Protein AF-A0A5C3MLS5-F1 (afdb_monomer_lite)

Sequence (328 aa):
MGLLSKSNTAVNSAGIGSVGKAPSVKIAKNPVTKTQPEPQAVYGESGDEADEEEQEGGSSEEEHGPALSNDEDEYDTRSHRKRASIAGSAFTSGNRHGSISSRRSKSLPRSRSPSGQGYVTASENDVADGSLRKKSSLKKRASIHSGLFSAGAGTIGPDATPETDLELHTRQRMAESVLTSKQKAKIMKEEVKQGKRLSKIIQAEQKSERQSLDTAMKELAELTKVQKTAMKDESRSHTAHAETVKSFHKTELVYISARSKYESATTDLKNAEEALEQTRRHAQMVTDMVREKMREVEELRGMKRVDDRERMVKVSELRGKVPTVSST

Organism: NCBI:txid5364

Foldseek 3Di:
DDDDDDDDPDDPPDDPPDDDDDDDDPDDDDPPDDDDDDDDDPPPDDDDDDDDDDDDDDDDDDPPDDDDPPPPPDDDDPDDDPPDDPDDDDDDDDDDDDPDDDPDDDDDDDDDDDDPDDDDDDDDDDPPPDDDPPPDPDDDDDDPPPDPCNVDPPPCPPPNDPDPPVVVVVVVVVVVVPDDPVVVVVVVVVVVVVVVVVVVVVVVVVVVVVVVVVVVVVVVVVVVVVVVVVVVVVVVVVVVVVVVVVVVVVVVVVVVVVVVVVVVVVVVVVVVVVVVVVVVVVVVVVVVVVVVVVVVVVVVVVVVVVVVVVVVQVVCVVVVNNPPPPDD

Secondary structure (DSSP, 8-state):
-----------------------------------PPP------------------------------------------------------------------------------------------------------------STTTT-TT-S-TT------HHHHHHHHHHHHHS-HHHHHHHHHHHHHHHHHHHHHHHHHHHHHHHHHHHHHHHHHHHHHHHHHHHHHHHHHHHHHHHHHHHHHHHHHHHHHHHHHHHHHHHHHHHHHHHHHHHHHHHHHHHHHHHHHHHHHHHHHHHHHHHHHHHHHHHHHHTT--------

Structure (mmCIF, N/CA/C/O backbone):
data_AF-A0A5C3MLS5-F1
#
_entry.id   AF-A0A5C3MLS5-F1
#
loop_
_atom_site.group_PDB
_atom_site.id
_atom_site.type_symbol
_atom_site.label_atom_id
_atom_site.label_alt_id
_atom_site.label_comp_id
_atom_site.label_asym_id
_atom_site.label_entity_id
_atom_site.label_seq_id
_atom_site.pdbx_PDB_ins_code
_atom_site.Cartn_x
_atom_site.Cartn_y
_atom_site.Cartn_z
_atom_site.occupancy
_atom_site.B_iso_or_equiv
_atom_site.auth_seq_id
_atom_site.auth_comp_id
_atom_site.auth_asym_id
_atom_site.auth_atom_id
_atom_site.pdbx_PDB_model_num
ATOM 1 N N . MET A 1 1 ? -30.915 46.328 -14.998 1.00 48.72 1 MET A N 1
ATOM 2 C CA . MET A 1 1 ? -30.374 45.716 -16.229 1.00 48.72 1 MET A CA 1
ATOM 3 C C . MET A 1 1 ? -29.031 45.077 -15.908 1.00 48.72 1 MET A C 1
ATOM 5 O O . MET A 1 1 ? -28.039 45.783 -15.840 1.00 48.72 1 MET A O 1
ATOM 9 N N . GLY A 1 2 ? -29.006 43.773 -15.637 1.00 48.16 2 GLY A N 1
ATOM 10 C CA . GLY A 1 2 ? -27.776 43.016 -15.392 1.00 48.16 2 GLY A CA 1
ATOM 11 C C . GLY A 1 2 ? -27.954 41.624 -15.980 1.00 48.16 2 GLY A C 1
ATOM 12 O O . GLY A 1 2 ? -28.707 40.819 -15.440 1.00 48.16 2 GLY A O 1
ATOM 13 N N . LEU A 1 3 ? -27.361 41.403 -17.150 1.00 52.66 3 LEU A N 1
ATOM 14 C CA . LEU A 1 3 ? -27.494 40.188 -17.946 1.00 52.66 3 LEU A CA 1
ATOM 15 C C . LEU A 1 3 ? -26.634 39.075 -17.329 1.00 52.66 3 LEU A C 1
ATOM 17 O O . LEU A 1 3 ? -25.409 39.119 -17.405 1.00 52.66 3 LEU A O 1
ATOM 21 N N . LEU A 1 4 ? -27.275 38.072 -16.720 1.00 55.31 4 LEU A N 1
ATOM 22 C CA . LEU A 1 4 ? -26.622 36.819 -16.337 1.00 55.31 4 LEU A CA 1
ATOM 23 C C . LEU A 1 4 ? -26.459 35.933 -17.579 1.00 55.31 4 LEU A C 1
ATOM 25 O O . LEU A 1 4 ? -27.425 35.356 -18.080 1.00 55.31 4 LEU A O 1
ATOM 29 N N . SER A 1 5 ? -25.216 35.815 -18.042 1.00 60.03 5 SER A N 1
ATOM 30 C CA . SER A 1 5 ? -24.783 34.835 -19.037 1.00 60.03 5 SER A CA 1
ATOM 31 C C . SER A 1 5 ? -24.820 33.429 -18.426 1.00 60.03 5 SER A C 1
ATOM 33 O O . SER A 1 5 ? -24.090 33.136 -17.480 1.00 60.03 5 SER A O 1
ATOM 35 N N . LYS A 1 6 ? -25.705 32.563 -18.932 1.00 60.81 6 LYS A N 1
ATOM 36 C CA . LYS A 1 6 ? -25.745 31.130 -18.608 1.00 60.81 6 LYS A CA 1
ATOM 37 C C . LYS A 1 6 ? -25.013 30.371 -19.713 1.00 60.81 6 LYS A C 1
ATOM 39 O O . LYS A 1 6 ? -25.579 30.138 -20.777 1.00 60.81 6 LYS A O 1
ATOM 44 N N . SER A 1 7 ? -23.770 29.977 -19.465 1.00 58.84 7 SER A N 1
ATOM 45 C CA . SER A 1 7 ? -23.054 29.014 -20.300 1.00 58.84 7 SER A CA 1
ATOM 46 C C . SER A 1 7 ? -23.563 27.599 -20.000 1.00 58.84 7 SER A C 1
ATOM 48 O O . SER A 1 7 ? -23.263 27.001 -18.970 1.00 58.84 7 SER A O 1
ATOM 50 N N . ASN A 1 8 ? -24.377 27.072 -20.916 1.00 50.03 8 ASN A N 1
ATOM 51 C CA . ASN A 1 8 ? -24.767 25.666 -20.967 1.00 50.03 8 ASN A CA 1
ATOM 52 C C . ASN A 1 8 ? -23.601 24.851 -21.544 1.00 50.03 8 ASN A C 1
ATOM 54 O O . ASN A 1 8 ? -23.432 24.775 -22.760 1.00 50.03 8 ASN A O 1
ATOM 58 N N . THR A 1 9 ? -22.801 24.229 -20.683 1.00 53.19 9 THR A N 1
ATOM 59 C CA . THR A 1 9 ? -21.796 23.249 -21.110 1.00 53.19 9 THR A CA 1
ATOM 60 C C . THR A 1 9 ? -22.480 21.893 -21.267 1.00 53.19 9 THR A C 1
ATOM 62 O O . THR A 1 9 ? -22.641 21.140 -20.307 1.00 53.19 9 THR A O 1
ATOM 65 N N . ALA A 1 10 ? -22.938 21.599 -22.484 1.00 51.22 10 ALA A N 1
ATOM 66 C CA . ALA A 1 10 ? -23.408 20.276 -22.868 1.00 51.22 10 ALA A CA 1
ATOM 67 C C . ALA A 1 10 ? -22.213 19.312 -22.890 1.00 51.22 10 ALA A C 1
ATOM 69 O O . ALA A 1 10 ? -21.354 19.374 -23.769 1.00 51.22 10 ALA A O 1
ATOM 70 N N . VAL A 1 11 ? -22.141 18.432 -21.894 1.00 55.47 11 VAL A N 1
ATOM 71 C CA . VAL A 1 11 ? -21.168 17.341 -21.861 1.00 55.47 11 VAL A CA 1
ATOM 72 C C . VAL A 1 11 ? -21.665 16.275 -22.835 1.00 55.47 11 VAL A C 1
ATOM 74 O O . VAL A 1 11 ? -22.593 15.527 -22.534 1.00 55.47 11 VAL A O 1
ATOM 77 N N . ASN A 1 12 ? -21.088 16.256 -24.036 1.00 49.72 12 ASN A N 1
ATOM 78 C CA . ASN A 1 12 ? -21.281 15.189 -25.011 1.00 49.72 12 ASN A CA 1
ATOM 79 C C . ASN A 1 12 ? -20.800 13.868 -24.396 1.00 49.72 12 ASN A C 1
ATOM 81 O O . ASN A 1 12 ? -19.600 13.627 -24.270 1.00 49.72 12 ASN A O 1
ATOM 85 N N . SER A 1 13 ? -21.743 13.006 -24.020 1.00 46.00 13 SER A N 1
ATOM 86 C CA . SER A 1 13 ? -21.484 11.607 -23.697 1.00 46.00 13 SER A CA 1
ATOM 87 C C . SER A 1 13 ? -21.113 10.876 -24.987 1.00 46.00 13 SER A C 1
ATOM 89 O O . SER A 1 13 ? -21.977 10.341 -25.686 1.00 46.00 13 SER A O 1
ATOM 91 N N . ALA A 1 14 ? -19.828 10.903 -25.335 1.00 49.84 14 ALA A N 1
ATOM 92 C CA . ALA A 1 14 ? -19.278 10.064 -26.385 1.00 49.84 14 ALA A CA 1
ATOM 93 C C . ALA A 1 14 ? -19.576 8.599 -26.038 1.00 49.84 14 ALA A C 1
ATOM 95 O O . ALA A 1 14 ? -19.183 8.096 -24.983 1.00 49.84 14 ALA A O 1
ATOM 96 N N . GLY A 1 15 ? -20.338 7.949 -26.916 1.00 44.69 15 GLY A N 1
ATOM 97 C CA . GLY A 1 15 ? -20.688 6.546 -26.807 1.00 44.69 15 GLY A CA 1
ATOM 98 C C . GLY A 1 15 ? -19.429 5.698 -26.713 1.00 44.69 15 GLY A C 1
ATOM 99 O O . GLY A 1 15 ? -18.566 5.737 -27.588 1.00 44.69 15 GLY A O 1
ATOM 100 N N . ILE A 1 16 ? -19.345 4.920 -25.638 1.00 47.25 16 ILE A N 1
ATOM 101 C CA . ILE A 1 16 ? -18.372 3.846 -25.490 1.00 47.25 16 ILE A CA 1
ATOM 102 C C . ILE A 1 16 ? -18.750 2.800 -26.539 1.00 47.25 16 ILE A C 1
ATOM 104 O O . ILE A 1 16 ? -19.656 1.989 -26.347 1.00 47.25 16 ILE A O 1
ATOM 108 N N . GLY A 1 17 ? -18.099 2.901 -27.696 1.00 46.84 17 GLY A N 1
ATOM 109 C CA . GLY A 1 17 ? -18.189 1.929 -28.767 1.00 46.84 17 GLY A CA 1
ATOM 110 C C . GLY A 1 17 ? -17.846 0.548 -28.227 1.00 46.84 17 GLY A C 1
ATOM 111 O O . GLY A 1 17 ? -16.807 0.343 -27.603 1.00 46.84 17 GLY A O 1
ATOM 112 N N . SER A 1 18 ? -18.760 -0.387 -28.466 1.00 50.81 18 SER A N 1
ATOM 113 C CA . SER A 1 18 ? -18.556 -1.821 -28.322 1.00 50.81 18 SER A CA 1
ATOM 114 C C . SER A 1 18 ? -17.269 -2.213 -29.051 1.00 50.81 18 SER A C 1
ATOM 116 O O . SER A 1 18 ? -17.222 -2.254 -30.279 1.00 50.81 18 SER A O 1
ATOM 118 N N . VAL A 1 19 ? -16.201 -2.445 -28.288 1.00 52.91 19 VAL A N 1
ATOM 119 C CA . VAL A 1 19 ? -14.932 -2.929 -28.826 1.00 52.91 19 VAL A CA 1
ATOM 120 C C . VAL A 1 19 ? -15.178 -4.354 -29.309 1.00 52.91 19 VAL A C 1
ATOM 122 O O . VAL A 1 19 ? -15.438 -5.264 -28.517 1.00 52.91 19 VAL A O 1
ATOM 125 N N . GLY A 1 20 ? -15.177 -4.511 -30.631 1.00 49.72 20 GLY A N 1
ATOM 126 C CA . GLY A 1 20 ? -15.350 -5.781 -31.312 1.00 49.72 20 GLY A CA 1
ATOM 127 C C . GLY A 1 20 ? -14.391 -6.829 -30.758 1.00 49.72 20 GLY A C 1
ATOM 128 O O . GLY A 1 20 ? -13.188 -6.612 -30.622 1.00 49.72 20 GLY A O 1
ATOM 129 N N . LYS A 1 21 ? -14.960 -7.982 -30.424 1.00 54.19 21 LYS A N 1
ATOM 130 C CA . LYS A 1 21 ? -14.254 -9.182 -29.987 1.00 54.19 21 LYS A CA 1
ATOM 131 C C . LYS A 1 21 ? -13.330 -9.626 -31.128 1.00 54.19 21 LYS A C 1
ATOM 133 O O . LYS A 1 21 ? -13.807 -10.144 -32.134 1.00 54.19 21 LYS A O 1
ATOM 138 N N . ALA A 1 22 ? -12.030 -9.370 -30.994 1.00 58.03 22 ALA A N 1
ATOM 139 C CA . ALA A 1 22 ? -11.033 -9.790 -31.974 1.00 58.03 22 ALA A CA 1
ATOM 140 C C . ALA A 1 22 ? -11.051 -11.326 -32.144 1.00 58.03 22 ALA A C 1
ATOM 142 O O . ALA A 1 22 ? -11.268 -12.048 -31.161 1.00 58.03 22 ALA A O 1
ATOM 143 N N . PRO A 1 23 ? -10.835 -11.850 -33.364 1.00 58.03 23 PRO A N 1
ATOM 144 C CA . PRO A 1 23 ? -10.774 -13.285 -33.602 1.00 58.03 23 PRO A CA 1
ATOM 145 C C . PRO A 1 23 ? -9.602 -13.900 -32.830 1.00 58.03 23 PRO A C 1
ATOM 147 O O . PRO A 1 23 ? -8.454 -13.474 -32.938 1.00 58.03 23 PRO A O 1
ATOM 150 N N . SER A 1 24 ? -9.912 -14.921 -32.032 1.00 60.75 24 SER A N 1
ATOM 151 C CA . SER A 1 24 ? -8.939 -15.728 -31.301 1.00 60.75 24 SER A CA 1
ATOM 152 C C . SER A 1 24 ? -8.079 -16.512 -32.296 1.00 60.75 24 SER A C 1
ATOM 154 O O . SER A 1 24 ? -8.485 -17.558 -32.801 1.00 60.75 24 SER A O 1
ATOM 156 N N . VAL A 1 25 ? -6.888 -15.993 -32.596 1.00 60.47 25 VAL A N 1
ATOM 157 C CA . VAL A 1 25 ? -5.859 -16.733 -33.329 1.00 60.47 25 VAL A CA 1
ATOM 158 C C . VAL A 1 25 ? -5.300 -17.791 -32.380 1.00 60.47 25 VAL A C 1
ATOM 160 O O . VAL A 1 25 ? -4.603 -17.484 -31.413 1.00 60.47 25 VAL A O 1
ATOM 163 N N . LYS A 1 26 ? -5.643 -19.056 -32.630 1.00 60.75 26 LYS A N 1
ATOM 164 C CA . LYS A 1 26 ? -5.021 -20.204 -31.966 1.00 60.75 26 LYS A CA 1
ATOM 165 C C . LYS A 1 26 ? -3.580 -20.309 -32.461 1.00 60.75 26 LYS A C 1
ATOM 167 O O . LYS A 1 26 ? -3.336 -20.845 -33.536 1.00 60.75 26 LYS A O 1
ATOM 172 N N . ILE A 1 27 ? -2.637 -19.787 -31.685 1.00 54.97 27 ILE A N 1
ATOM 173 C CA . ILE A 1 27 ? -1.208 -20.015 -31.910 1.00 54.97 27 ILE A CA 1
ATOM 174 C C . ILE A 1 27 ? -0.952 -21.506 -31.668 1.00 54.97 27 ILE A C 1
ATOM 176 O O . ILE A 1 27 ? -1.196 -22.022 -30.573 1.00 54.97 27 ILE A O 1
ATOM 180 N N . ALA A 1 28 ? -0.527 -22.209 -32.717 1.00 56.22 28 ALA A N 1
ATOM 181 C CA . ALA A 1 28 ? -0.119 -23.600 -32.631 1.00 56.22 28 ALA A CA 1
ATOM 182 C C . ALA A 1 28 ? 1.036 -23.726 -31.629 1.00 56.22 28 ALA A C 1
ATOM 184 O O . ALA A 1 28 ? 2.023 -22.994 -31.691 1.00 56.22 28 ALA A O 1
ATOM 185 N N . LYS A 1 29 ? 0.894 -24.648 -30.676 1.00 60.03 29 LYS A N 1
ATOM 186 C CA . LYS A 1 29 ? 1.973 -25.033 -29.769 1.00 60.03 29 LYS A CA 1
ATOM 187 C C . LYS A 1 29 ? 3.035 -25.750 -30.597 1.00 60.03 29 LYS A C 1
ATOM 189 O O . LYS A 1 29 ? 2.840 -26.908 -30.957 1.00 60.03 29 LYS A O 1
ATOM 194 N N . ASN A 1 30 ? 4.135 -25.068 -30.890 1.00 53.78 30 ASN A N 1
ATOM 195 C CA . ASN A 1 30 ? 5.333 -25.726 -31.394 1.00 53.78 30 ASN A CA 1
ATOM 196 C C . ASN A 1 30 ? 5.879 -26.646 -30.287 1.00 53.78 30 ASN A C 1
ATOM 198 O O . ASN A 1 30 ? 6.097 -26.169 -29.168 1.00 53.78 30 ASN A O 1
ATOM 202 N N . PRO A 1 31 ? 6.093 -27.947 -30.546 1.00 61.84 31 PRO A N 1
ATOM 203 C CA . PRO A 1 31 ? 6.830 -28.798 -29.629 1.00 61.84 31 PRO A CA 1
ATOM 204 C C . PRO A 1 31 ? 8.306 -28.398 -29.702 1.00 61.84 31 PRO A C 1
ATOM 206 O O . PRO A 1 31 ? 8.998 -28.734 -30.659 1.00 61.84 31 PRO A O 1
ATOM 209 N N . VAL A 1 32 ? 8.790 -27.652 -28.706 1.00 55.94 32 VAL A N 1
ATOM 210 C CA . VAL A 1 32 ? 10.230 -27.428 -28.544 1.00 55.94 32 VAL A CA 1
ATOM 211 C C . VAL A 1 32 ? 10.845 -28.757 -28.126 1.00 55.94 32 VAL A C 1
ATOM 213 O O . VAL A 1 32 ? 10.707 -29.226 -26.997 1.00 55.94 32 VAL A O 1
ATOM 216 N N . THR A 1 33 ? 11.465 -29.401 -29.103 1.00 54.19 33 THR A N 1
ATOM 217 C CA . THR A 1 33 ? 12.358 -30.533 -28.937 1.00 54.19 33 THR A CA 1
ATOM 218 C C . THR A 1 33 ? 13.527 -30.142 -28.038 1.00 54.19 33 THR A C 1
ATOM 220 O O . THR A 1 33 ? 14.202 -29.155 -28.300 1.00 54.19 33 THR A O 1
ATOM 223 N N . LYS A 1 34 ? 13.700 -30.933 -26.975 1.00 52.59 34 LYS A N 1
ATOM 224 C CA . LYS A 1 34 ? 14.941 -31.555 -26.484 1.00 52.59 34 LYS A CA 1
ATOM 225 C C . LYS A 1 34 ? 16.288 -30.858 -26.749 1.00 52.59 34 LYS A C 1
ATOM 227 O O . LYS A 1 34 ? 16.608 -30.455 -27.861 1.00 52.59 34 LYS A O 1
ATOM 232 N N . THR A 1 35 ? 17.133 -31.007 -25.724 1.00 55.06 35 THR A N 1
ATOM 233 C CA . THR A 1 35 ? 18.606 -30.939 -25.710 1.00 55.06 35 THR A CA 1
ATOM 234 C C . THR A 1 35 ? 19.224 -29.544 -25.761 1.00 55.06 35 THR A C 1
ATOM 236 O O . THR A 1 35 ? 19.646 -29.072 -26.808 1.00 55.06 35 THR A O 1
ATOM 239 N N . GLN A 1 36 ? 19.371 -28.933 -24.579 1.00 46.81 36 GLN A N 1
ATOM 240 C CA . GLN A 1 36 ? 20.576 -28.153 -24.299 1.00 46.81 36 GLN A CA 1
ATOM 241 C C . GLN A 1 36 ? 21.639 -29.086 -23.692 1.00 46.81 36 GLN A C 1
ATOM 243 O O . GLN A 1 36 ? 21.286 -29.885 -22.820 1.00 46.81 36 GLN A O 1
ATOM 248 N N . PRO A 1 37 ? 22.897 -29.033 -24.162 1.00 61.19 37 PRO A N 1
ATOM 249 C CA . PRO A 1 37 ? 24.022 -29.701 -23.519 1.00 61.19 37 PRO A CA 1
ATOM 250 C C . PRO A 1 37 ? 24.449 -28.958 -22.243 1.00 61.19 37 PRO A C 1
ATOM 252 O O . PRO A 1 37 ? 24.318 -27.738 -22.151 1.00 61.19 37 PRO A O 1
ATOM 255 N N . GLU A 1 38 ? 24.946 -29.721 -21.269 1.00 57.81 38 GLU A N 1
ATOM 256 C CA . GLU A 1 38 ? 25.529 -29.232 -20.017 1.00 57.81 38 GLU A CA 1
ATOM 257 C C . GLU A 1 38 ? 26.649 -28.205 -20.266 1.00 57.81 38 GLU A C 1
ATOM 259 O O . GLU A 1 38 ? 27.471 -28.406 -21.167 1.00 57.81 38 GLU A O 1
ATOM 264 N N . PRO A 1 39 ? 26.744 -27.130 -19.463 1.00 58.00 39 PRO A N 1
ATOM 265 C CA . PRO A 1 39 ? 27.932 -26.294 -19.450 1.00 58.00 39 PRO A CA 1
ATOM 266 C C . PRO A 1 39 ? 29.092 -27.081 -18.826 1.00 58.00 39 PRO A C 1
ATOM 268 O O . PRO A 1 39 ? 29.090 -27.377 -17.632 1.00 58.00 39 PRO A O 1
ATOM 271 N N . GLN A 1 40 ? 30.091 -27.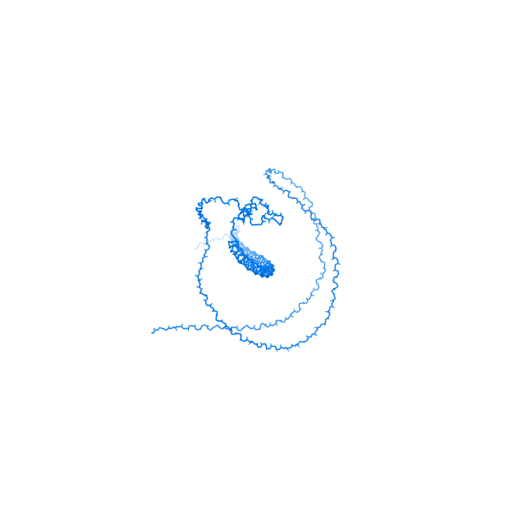421 -19.642 1.00 56.72 40 GLN A N 1
ATOM 272 C CA . GLN A 1 40 ? 31.371 -27.918 -19.148 1.00 56.72 40 GLN A CA 1
ATOM 273 C C . GLN A 1 40 ? 32.056 -26.817 -18.334 1.00 56.72 40 GLN A C 1
ATOM 275 O O . GLN A 1 40 ? 32.296 -25.715 -18.830 1.00 56.72 40 GLN A O 1
ATOM 280 N N . ALA A 1 41 ? 32.367 -27.134 -17.079 1.00 49.31 41 ALA A N 1
ATOM 281 C CA . ALA A 1 41 ? 33.244 -26.341 -16.238 1.00 49.31 41 ALA A CA 1
ATOM 282 C C . ALA A 1 41 ? 34.647 -26.322 -16.863 1.00 49.31 41 ALA A C 1
ATOM 284 O O . ALA A 1 41 ? 35.342 -27.337 -16.891 1.00 49.31 41 ALA A O 1
ATOM 285 N N . VAL A 1 42 ? 35.054 -25.164 -17.381 1.00 57.16 42 VAL A N 1
ATOM 286 C CA . VAL A 1 42 ? 36.444 -24.904 -17.756 1.00 57.16 42 VAL A CA 1
ATOM 287 C C . VAL A 1 42 ? 37.194 -24.584 -16.466 1.00 57.16 42 VAL A C 1
ATOM 289 O O . VAL A 1 42 ? 37.095 -23.482 -15.932 1.00 57.16 42 VAL A O 1
ATOM 292 N N . TYR A 1 43 ? 37.904 -25.588 -15.952 1.00 49.25 43 TYR A N 1
ATOM 293 C CA . TYR A 1 43 ? 38.993 -25.409 -14.998 1.00 49.25 43 TYR A CA 1
ATOM 294 C C . TYR A 1 43 ? 40.077 -24.551 -15.665 1.00 49.25 43 TYR A C 1
ATOM 296 O O . TYR A 1 43 ? 40.759 -25.003 -16.581 1.00 49.25 43 TYR A O 1
ATOM 304 N N . GLY A 1 44 ? 40.191 -23.296 -15.232 1.00 49.72 44 GLY A N 1
ATOM 305 C CA . GLY A 1 44 ? 41.334 -22.432 -15.513 1.00 49.72 44 GLY A CA 1
ATOM 306 C C . GLY A 1 44 ? 42.375 -22.615 -14.418 1.00 49.72 44 GLY A C 1
ATOM 307 O O . GLY A 1 44 ? 42.342 -21.916 -13.412 1.00 49.72 44 GLY A O 1
ATOM 308 N N . GLU A 1 45 ? 43.248 -23.596 -14.615 1.00 50.53 45 GLU A N 1
ATOM 309 C CA . GLU A 1 45 ? 44.466 -23.836 -13.846 1.00 50.53 45 GLU A CA 1
ATOM 310 C C . GLU A 1 45 ? 45.648 -23.199 -14.596 1.00 50.53 45 GLU A C 1
ATOM 312 O O . GLU A 1 45 ? 46.056 -23.691 -15.644 1.00 50.53 45 GLU A O 1
ATOM 317 N N . SER A 1 46 ? 46.136 -22.071 -14.077 1.00 50.31 46 SER A N 1
ATOM 318 C CA . SER A 1 46 ? 47.476 -21.476 -14.260 1.00 50.31 46 SER A CA 1
ATOM 319 C C . SER A 1 46 ? 47.409 -20.112 -13.558 1.00 50.31 46 SER A C 1
ATOM 321 O O . SER A 1 46 ? 46.601 -19.280 -13.958 1.00 50.31 46 SER A O 1
ATOM 323 N N . GLY A 1 47 ? 48.089 -19.837 -12.452 1.00 43.78 47 GLY A N 1
ATOM 324 C CA . GLY A 1 47 ? 49.477 -20.162 -12.152 1.00 43.78 47 GLY A CA 1
ATOM 325 C C . GLY A 1 47 ? 50.222 -18.829 -12.076 1.00 43.78 47 GLY A C 1
ATOM 326 O O . GLY A 1 47 ? 50.347 -18.173 -13.102 1.00 43.78 47 GLY A O 1
ATOM 327 N N . ASP A 1 48 ? 50.615 -18.469 -10.853 1.00 46.34 48 ASP A N 1
ATOM 328 C CA . ASP A 1 48 ? 51.722 -17.588 -10.458 1.00 46.34 48 ASP A CA 1
ATOM 329 C C . ASP A 1 48 ? 51.824 -16.173 -11.063 1.00 46.34 48 ASP A C 1
ATOM 331 O O . ASP A 1 48 ? 52.091 -15.996 -12.243 1.00 46.34 48 ASP A O 1
ATOM 335 N N . GLU A 1 49 ? 51.737 -15.143 -10.216 1.00 49.09 49 GLU A N 1
ATOM 336 C CA . GLU A 1 49 ? 52.921 -14.372 -9.800 1.00 49.09 49 GLU A CA 1
ATOM 337 C C . GLU A 1 49 ? 52.553 -13.334 -8.727 1.00 49.09 49 GLU A C 1
ATOM 339 O O . GLU A 1 49 ? 51.424 -12.855 -8.633 1.00 49.09 49 GLU A O 1
ATOM 344 N N . ALA A 1 50 ? 53.525 -13.104 -7.852 1.00 53.62 50 ALA A N 1
ATOM 345 C CA . ALA A 1 50 ? 53.451 -12.359 -6.611 1.00 53.62 50 ALA A CA 1
ATOM 346 C C . ALA A 1 50 ? 53.159 -10.867 -6.807 1.00 53.62 50 ALA A C 1
ATOM 348 O O . ALA A 1 50 ? 53.637 -10.270 -7.762 1.00 53.62 50 ALA A O 1
ATOM 349 N N . ASP A 1 51 ? 52.469 -10.272 -5.835 1.00 51.72 51 ASP A N 1
ATOM 350 C CA . ASP A 1 51 ? 52.931 -9.028 -5.218 1.00 51.72 51 ASP A CA 1
ATOM 351 C C . ASP A 1 51 ? 52.297 -8.905 -3.827 1.00 51.72 51 ASP A C 1
ATOM 353 O O . ASP A 1 51 ? 51.093 -8.695 -3.654 1.00 51.72 51 ASP A O 1
ATOM 357 N N . GLU A 1 52 ? 53.143 -9.130 -2.824 1.00 54.47 52 GLU A N 1
ATOM 358 C CA . GLU A 1 52 ? 52.911 -8.771 -1.433 1.00 54.47 52 GLU A CA 1
ATOM 359 C C . GLU A 1 52 ? 53.064 -7.249 -1.312 1.00 54.47 52 GLU A C 1
ATOM 361 O O . GLU A 1 52 ? 54.178 -6.735 -1.358 1.00 54.47 52 GLU A O 1
ATOM 366 N N . GLU A 1 53 ? 51.966 -6.519 -1.113 1.00 56.25 53 GLU A N 1
ATOM 367 C CA . GLU A 1 53 ? 52.038 -5.236 -0.414 1.00 56.25 53 GLU A CA 1
ATOM 368 C C . GLU A 1 53 ? 51.115 -5.257 0.801 1.00 56.25 53 GLU A C 1
ATOM 370 O O . GLU A 1 53 ? 49.886 -5.319 0.722 1.00 56.25 53 GLU A O 1
ATOM 375 N N . GLU A 1 54 ? 51.782 -5.228 1.948 1.00 53.59 54 GLU A N 1
ATOM 376 C CA . GLU A 1 54 ? 51.241 -4.989 3.269 1.00 53.59 54 GLU A CA 1
ATOM 377 C C . GLU A 1 54 ? 50.452 -3.672 3.292 1.00 53.59 54 GLU A C 1
ATOM 379 O O . GLU A 1 54 ? 51.013 -2.587 3.135 1.00 53.59 54 GLU A O 1
ATOM 384 N N . GLN A 1 55 ? 49.151 -3.744 3.578 1.00 45.59 55 GLN A N 1
ATOM 385 C CA . GLN A 1 55 ? 48.477 -2.659 4.286 1.00 45.59 55 GLN A CA 1
ATOM 386 C C . GLN A 1 55 ? 47.765 -3.212 5.512 1.00 45.59 55 GLN A C 1
ATOM 388 O O . GLN A 1 55 ? 46.697 -3.821 5.458 1.00 45.59 55 GLN A O 1
ATOM 393 N N . GLU A 1 56 ? 48.443 -2.984 6.631 1.00 49.50 56 GLU A N 1
ATOM 394 C CA . GLU A 1 56 ? 47.934 -3.056 7.984 1.00 49.50 56 GLU A CA 1
ATOM 395 C C . GLU A 1 56 ? 46.670 -2.198 8.174 1.00 49.50 56 GLU A C 1
ATOM 397 O O . GLU A 1 56 ? 46.542 -1.103 7.629 1.00 49.50 56 GLU A O 1
ATOM 402 N N . GLY A 1 57 ? 45.803 -2.643 9.088 1.00 47.78 57 GLY A N 1
ATOM 403 C CA . GLY A 1 57 ? 45.053 -1.719 9.942 1.00 47.78 57 GLY A CA 1
ATOM 404 C C . GLY A 1 57 ? 43.599 -1.456 9.555 1.00 47.78 57 GLY A C 1
ATOM 405 O O . GLY A 1 57 ? 43.247 -0.365 9.119 1.00 47.78 57 GLY A O 1
ATOM 406 N N . GLY A 1 58 ? 42.721 -2.418 9.846 1.00 40.91 58 GLY A N 1
ATOM 407 C CA . GLY A 1 58 ? 41.270 -2.242 9.742 1.00 40.91 58 GLY A CA 1
ATOM 408 C C . GLY A 1 58 ? 40.494 -3.132 10.706 1.00 40.91 58 GLY A C 1
ATOM 409 O O . GLY A 1 58 ? 39.699 -3.957 10.281 1.00 40.91 58 GLY A O 1
ATOM 410 N N . SER A 1 59 ? 40.760 -2.994 12.007 1.00 50.31 59 SER A N 1
ATOM 411 C CA . SER A 1 59 ? 39.984 -3.613 13.087 1.00 50.31 59 SER A CA 1
ATOM 412 C C . SER A 1 59 ? 38.547 -3.077 13.092 1.00 50.31 59 SER A C 1
ATOM 414 O O . SER A 1 59 ? 38.300 -1.999 13.631 1.00 50.31 59 SER A O 1
ATOM 416 N N . SER A 1 60 ? 37.598 -3.839 12.551 1.00 47.94 60 SER A N 1
ATOM 417 C CA . SER A 1 60 ? 36.176 -3.699 12.873 1.00 47.94 60 SER A CA 1
ATOM 418 C C . SER A 1 60 ? 35.687 -4.979 13.539 1.00 47.94 60 SER A C 1
ATOM 420 O O . SER A 1 60 ? 35.633 -6.035 12.912 1.00 47.94 60 SER A O 1
ATOM 422 N N . GLU A 1 61 ? 35.364 -4.858 14.825 1.00 52.94 61 GLU A N 1
ATOM 423 C CA . GLU A 1 61 ? 34.608 -5.823 15.617 1.00 52.94 61 GLU A CA 1
ATOM 424 C C . GLU A 1 61 ? 33.309 -6.196 14.885 1.00 52.94 61 GLU A C 1
ATOM 426 O O . GLU A 1 61 ? 32.352 -5.425 14.868 1.00 52.94 61 GLU A O 1
ATOM 431 N N . GLU A 1 62 ? 33.263 -7.386 14.288 1.00 51.03 62 GLU A N 1
ATOM 432 C CA . GLU A 1 62 ? 32.000 -8.052 13.981 1.00 51.03 62 GLU A CA 1
ATOM 433 C C . GLU A 1 62 ? 31.637 -8.955 15.160 1.00 51.03 62 GLU A C 1
ATOM 435 O O . GLU A 1 62 ? 32.194 -10.038 15.356 1.00 51.03 62 GLU A O 1
ATOM 440 N N . GLU A 1 63 ? 30.686 -8.486 15.970 1.00 55.44 63 GLU A N 1
ATOM 441 C CA . GLU A 1 63 ? 29.952 -9.319 16.913 1.00 55.44 63 GLU A CA 1
ATOM 442 C C . GLU A 1 63 ? 29.285 -10.479 16.157 1.00 55.44 63 GLU A C 1
ATOM 444 O O . GLU A 1 63 ? 28.290 -10.317 15.447 1.00 55.44 63 GLU A O 1
ATOM 449 N N . HIS A 1 64 ? 29.821 -11.683 16.343 1.00 47.22 64 HIS A N 1
ATOM 450 C CA . HIS A 1 64 ? 29.125 -12.927 16.044 1.00 47.22 64 HIS A CA 1
ATOM 451 C C . HIS A 1 64 ? 27.890 -13.061 16.943 1.00 47.22 64 HIS A C 1
ATOM 453 O O . HIS A 1 64 ? 27.953 -13.568 18.064 1.00 47.22 64 HIS A O 1
ATOM 459 N N . GLY A 1 65 ? 26.742 -12.623 16.427 1.00 45.59 65 GLY A N 1
ATOM 460 C CA . GLY A 1 65 ? 25.439 -13.023 16.947 1.00 45.59 65 GLY A CA 1
ATOM 461 C C . GLY A 1 65 ? 25.240 -14.541 16.789 1.00 45.59 65 GLY A C 1
ATOM 462 O O . GLY A 1 65 ? 25.641 -15.107 15.768 1.00 45.59 65 GLY A O 1
ATOM 463 N N . PRO A 1 66 ? 24.640 -15.230 17.776 1.00 58.19 66 PRO A N 1
ATOM 464 C CA . PRO A 1 66 ? 24.500 -16.679 17.746 1.00 58.19 66 PRO A CA 1
ATOM 465 C C . PRO A 1 66 ? 23.572 -17.117 16.610 1.00 58.19 66 PRO A C 1
ATOM 467 O O . PRO A 1 66 ? 22.417 -16.696 16.521 1.00 58.19 66 PRO A O 1
ATOM 470 N N . ALA A 1 67 ? 24.093 -18.006 15.765 1.00 46.16 67 ALA A N 1
ATOM 471 C CA . ALA A 1 67 ? 23.336 -18.764 14.787 1.00 46.16 67 ALA A CA 1
ATOM 472 C C . ALA A 1 67 ? 22.220 -19.545 15.497 1.00 46.16 67 ALA A C 1
ATOM 474 O O . ALA A 1 67 ? 22.471 -20.531 16.188 1.00 46.16 67 ALA A O 1
ATOM 475 N N . LEU A 1 68 ? 20.978 -19.089 15.330 1.00 52.59 68 LEU A N 1
ATOM 476 C CA . LEU A 1 68 ? 19.798 -19.885 15.638 1.00 52.59 68 LEU A CA 1
ATOM 477 C C . LEU A 1 68 ? 19.725 -21.009 14.604 1.00 52.59 68 LEU A C 1
ATOM 479 O O . LEU A 1 68 ? 19.324 -20.804 13.458 1.00 52.59 68 LEU A O 1
ATOM 483 N N . SER A 1 69 ? 20.157 -22.192 15.025 1.00 48.34 69 SER A N 1
ATOM 484 C CA . SER A 1 69 ? 19.853 -23.462 14.387 1.00 48.34 69 SER A CA 1
ATOM 485 C C . SER A 1 69 ? 18.334 -23.635 14.367 1.00 48.34 69 SER A C 1
ATOM 487 O O . SER A 1 69 ? 17.718 -23.919 15.393 1.00 48.34 69 SER A O 1
ATOM 489 N N . ASN A 1 70 ? 17.718 -23.424 13.206 1.00 50.09 70 ASN A N 1
ATOM 490 C CA . ASN A 1 70 ? 16.377 -23.930 12.959 1.00 50.09 70 ASN A CA 1
ATOM 491 C C . ASN A 1 70 ? 16.507 -25.438 12.748 1.00 50.09 70 ASN A C 1
ATOM 493 O O . ASN A 1 70 ? 16.829 -25.885 11.648 1.00 50.09 70 ASN A O 1
ATOM 497 N N . ASP A 1 71 ? 16.305 -26.189 13.828 1.00 43.41 71 ASP A N 1
ATOM 498 C CA . ASP A 1 71 ? 15.956 -27.602 13.773 1.00 43.41 71 ASP A CA 1
ATOM 499 C C . ASP A 1 71 ? 14.725 -27.749 12.869 1.00 43.41 71 ASP A C 1
ATOM 501 O O . ASP A 1 71 ? 13.619 -27.300 13.189 1.00 43.41 71 ASP A O 1
ATOM 505 N N . GLU A 1 72 ? 14.942 -28.319 11.684 1.00 47.06 72 GLU A N 1
ATOM 506 C CA . GLU A 1 72 ? 13.870 -28.755 10.803 1.00 47.06 72 GLU A CA 1
ATOM 507 C C . GLU A 1 72 ? 13.213 -29.993 11.415 1.00 47.06 72 GLU A C 1
ATOM 509 O O . GLU A 1 72 ? 13.594 -31.130 11.143 1.00 47.06 72 GLU A O 1
ATOM 514 N N . ASP A 1 73 ? 12.193 -29.761 12.240 1.00 47.78 73 ASP A N 1
ATOM 515 C CA . ASP A 1 73 ? 11.221 -30.789 12.590 1.00 47.78 73 ASP A CA 1
ATOM 516 C C . ASP A 1 73 ? 10.382 -31.138 11.350 1.00 47.78 73 ASP A C 1
ATOM 518 O O . ASP A 1 73 ? 9.372 -30.518 10.999 1.00 47.78 73 ASP A O 1
ATOM 522 N N . GLU A 1 74 ? 10.868 -32.182 10.693 1.00 56.41 74 GLU A N 1
ATOM 523 C CA . GLU A 1 74 ? 10.225 -33.099 9.767 1.00 56.41 74 GLU A CA 1
ATOM 524 C C . GLU A 1 74 ? 8.834 -33.546 10.267 1.00 56.41 74 GLU A C 1
ATOM 526 O O . GLU A 1 74 ? 8.664 -34.604 10.869 1.00 56.41 74 GLU A O 1
ATOM 531 N N . TYR A 1 75 ? 7.791 -32.757 9.984 1.00 46.91 75 TYR A N 1
ATOM 532 C CA . TYR A 1 75 ? 6.405 -33.225 10.068 1.00 46.91 75 TYR A CA 1
ATOM 533 C C . TYR A 1 75 ? 5.859 -33.586 8.688 1.00 46.91 75 TYR A C 1
ATOM 535 O O . TYR A 1 75 ? 5.324 -32.768 7.934 1.00 46.91 75 TYR A O 1
ATOM 543 N N . ASP A 1 76 ? 5.945 -34.884 8.415 1.00 49.88 76 ASP A N 1
ATOM 544 C CA . ASP A 1 76 ? 5.167 -35.611 7.427 1.00 49.88 76 ASP A CA 1
ATOM 545 C C . ASP A 1 76 ? 3.662 -35.306 7.587 1.00 49.88 76 ASP A C 1
ATOM 547 O O . ASP A 1 76 ? 2.986 -35.768 8.507 1.00 49.88 76 ASP A O 1
ATOM 551 N N . THR A 1 77 ? 3.104 -34.513 6.667 1.00 51.59 77 THR A N 1
ATOM 552 C CA . THR A 1 77 ? 1.652 -34.436 6.454 1.00 51.59 77 THR A CA 1
ATOM 553 C C . THR A 1 77 ? 1.315 -34.721 5.000 1.00 51.59 77 THR A C 1
ATOM 555 O O . THR A 1 77 ? 0.773 -33.906 4.248 1.00 51.59 77 THR A O 1
ATOM 558 N N . ARG A 1 78 ? 1.574 -35.973 4.620 1.00 50.03 78 ARG A N 1
ATOM 559 C CA . ARG A 1 78 ? 0.996 -36.675 3.471 1.00 50.03 78 ARG A CA 1
ATOM 560 C C . ARG A 1 78 ? -0.539 -36.727 3.548 1.00 50.03 78 ARG A C 1
ATOM 562 O O . ARG A 1 78 ? -1.150 -37.771 3.748 1.00 50.03 78 ARG A O 1
ATOM 569 N N . SER A 1 79 ? -1.204 -35.591 3.348 1.00 48.50 79 SER A N 1
ATOM 570 C CA . SER A 1 79 ? -2.655 -35.526 3.168 1.00 48.50 79 SER A CA 1
ATOM 571 C C . SER A 1 79 ? -3.014 -35.693 1.697 1.00 48.50 79 SER A C 1
ATOM 573 O O . SER A 1 79 ? -3.064 -34.748 0.908 1.00 48.50 79 SER A O 1
ATOM 575 N N . HIS A 1 80 ? -3.315 -36.940 1.346 1.00 48.44 80 HIS A N 1
ATOM 576 C CA . HIS A 1 80 ? -4.053 -37.332 0.155 1.00 48.44 80 HIS A CA 1
ATOM 577 C C . HIS A 1 80 ? -5.315 -36.473 -0.053 1.00 48.44 80 HIS A C 1
ATOM 579 O O . HIS A 1 80 ? -6.380 -36.770 0.486 1.00 48.44 80 HIS A O 1
ATOM 585 N N . ARG A 1 81 ? -5.258 -35.467 -0.932 1.00 45.97 81 ARG A N 1
ATOM 586 C CA . ARG A 1 81 ? -6.464 -34.958 -1.602 1.00 45.97 81 ARG A CA 1
ATOM 587 C C . ARG A 1 81 ? -6.570 -35.584 -2.982 1.00 45.97 81 ARG A C 1
ATOM 589 O O . ARG A 1 81 ? -6.066 -35.060 -3.971 1.00 45.97 81 ARG A O 1
ATOM 596 N N . LYS A 1 82 ? -7.283 -36.713 -3.030 1.00 49.75 82 LYS A N 1
ATOM 597 C CA . LYS A 1 82 ? -7.909 -37.230 -4.249 1.00 49.75 82 LYS A CA 1
ATOM 598 C C . LYS A 1 82 ? -8.778 -36.115 -4.840 1.00 49.75 82 LYS A C 1
ATOM 600 O O . LYS A 1 82 ? -9.872 -35.843 -4.352 1.00 49.75 82 LYS A O 1
ATOM 605 N N . ARG A 1 83 ? -8.282 -35.448 -5.884 1.00 39.81 83 ARG A N 1
ATOM 606 C CA . ARG A 1 83 ? -9.105 -34.634 -6.781 1.00 39.81 83 ARG A CA 1
ATOM 607 C C . ARG A 1 83 ? -9.992 -35.590 -7.572 1.00 39.81 83 ARG A C 1
ATOM 609 O O . ARG A 1 83 ? -9.578 -36.119 -8.597 1.00 39.81 83 ARG A O 1
ATOM 616 N N . ALA A 1 84 ? -11.201 -35.823 -7.071 1.00 47.03 84 ALA A N 1
ATOM 617 C CA . ALA A 1 84 ? -12.281 -36.344 -7.889 1.00 47.03 84 ALA A CA 1
ATOM 618 C C . ALA A 1 84 ? -12.612 -35.286 -8.951 1.00 47.03 84 ALA A C 1
ATOM 620 O O . ALA A 1 84 ? -13.069 -34.184 -8.649 1.00 47.03 84 ALA A O 1
ATOM 621 N N . SER A 1 85 ? -12.315 -35.621 -10.199 1.00 48.09 85 SER A N 1
ATOM 622 C CA . SER A 1 85 ? -12.799 -34.943 -11.391 1.00 48.09 85 SER A CA 1
ATOM 623 C C . SER A 1 85 ? -14.315 -35.121 -11.485 1.00 48.09 85 SER A C 1
ATOM 625 O O . SER A 1 85 ? -14.787 -36.180 -11.896 1.00 48.09 85 SER A O 1
ATOM 627 N N . ILE A 1 86 ? -15.083 -34.093 -11.119 1.00 44.56 86 ILE A N 1
ATOM 628 C CA . ILE A 1 86 ? -16.490 -34.004 -11.518 1.00 44.56 86 ILE A CA 1
ATOM 629 C C . ILE A 1 86 ? -16.510 -33.389 -12.911 1.00 44.56 86 ILE A C 1
ATOM 631 O O . ILE A 1 86 ? -16.357 -32.183 -13.107 1.00 44.56 86 ILE A O 1
ATOM 635 N N . ALA A 1 87 ? -16.625 -34.285 -13.882 1.00 43.50 87 ALA A N 1
ATOM 636 C CA . ALA A 1 87 ? -17.036 -33.977 -15.231 1.00 43.50 87 ALA A CA 1
ATOM 637 C C . ALA A 1 87 ? -18.469 -33.418 -15.239 1.00 43.50 87 ALA A C 1
ATOM 639 O O . ALA A 1 87 ? -19.321 -33.861 -14.475 1.00 43.50 87 ALA A O 1
ATOM 640 N N . GLY A 1 88 ? -18.724 -32.501 -16.173 1.00 41.81 88 GLY A N 1
ATOM 641 C CA . GLY A 1 88 ? -20.007 -32.405 -16.864 1.00 41.81 88 GLY A CA 1
ATOM 642 C C . GLY A 1 88 ? -21.184 -31.820 -16.087 1.00 41.81 88 GLY A C 1
ATOM 643 O O . GLY A 1 88 ? -21.984 -32.542 -15.511 1.00 41.81 88 GLY A O 1
ATOM 644 N N . SER A 1 89 ? -21.400 -30.515 -16.236 1.00 39.53 89 SER A N 1
ATOM 645 C CA . SER A 1 89 ? -22.764 -29.979 -16.277 1.00 39.53 89 SER A CA 1
ATOM 646 C C . SER A 1 89 ? -22.793 -28.741 -17.162 1.00 39.53 89 SER A C 1
ATOM 648 O O . SER A 1 89 ? -22.693 -27.603 -16.705 1.00 39.53 89 SER A O 1
ATOM 650 N N . ALA A 1 90 ? -22.924 -28.991 -18.462 1.00 47.69 90 ALA A N 1
ATOM 651 C CA . ALA A 1 90 ? -23.490 -28.026 -19.381 1.00 47.69 90 ALA A CA 1
ATOM 652 C C . ALA A 1 90 ? -24.975 -27.861 -19.027 1.00 47.69 90 ALA A C 1
ATOM 654 O O . ALA A 1 90 ? -25.755 -28.787 -19.222 1.00 47.69 90 ALA A O 1
ATOM 655 N N . PHE A 1 91 ? -25.361 -26.690 -18.523 1.00 44.44 91 PHE A N 1
ATOM 656 C CA . PHE A 1 91 ? -26.749 -26.243 -18.565 1.00 44.44 91 PHE A CA 1
ATOM 657 C C . PHE A 1 91 ? -26.814 -24.812 -19.093 1.00 44.44 91 PHE A C 1
ATOM 659 O O . PHE A 1 91 ? -26.416 -23.830 -18.473 1.00 44.44 91 PHE A O 1
ATOM 666 N N . THR A 1 92 ? -27.278 -24.790 -20.329 1.00 43.41 92 THR A N 1
ATOM 667 C CA . THR A 1 92 ? -27.987 -23.759 -21.071 1.00 43.41 92 THR A CA 1
ATOM 668 C C . THR A 1 92 ? -28.704 -22.689 -20.234 1.00 43.41 92 THR A C 1
ATOM 670 O O . THR A 1 92 ? -29.514 -22.992 -19.363 1.00 43.41 92 THR A O 1
ATOM 673 N N . SER A 1 93 ? -28.445 -21.432 -20.608 1.00 47.53 93 SER A N 1
ATOM 674 C CA . SER A 1 93 ? -29.406 -20.329 -20.788 1.00 47.53 93 SER A CA 1
ATOM 675 C C . SER A 1 93 ? -30.748 -20.412 -20.043 1.00 47.53 93 SER A C 1
ATOM 677 O O . SER A 1 93 ? -31.664 -21.118 -20.463 1.00 47.53 93 SER A O 1
ATOM 679 N N . GLY A 1 94 ? -30.905 -19.563 -19.024 1.00 39.22 94 GLY A N 1
ATOM 680 C CA . GLY A 1 94 ? -32.155 -19.373 -18.291 1.00 39.22 94 GLY A CA 1
ATOM 681 C C . GLY A 1 94 ? -32.376 -17.915 -17.899 1.00 39.22 94 GLY A C 1
ATOM 682 O O . GLY A 1 94 ? -32.136 -17.519 -16.766 1.00 39.22 94 GLY A O 1
ATOM 683 N N . ASN A 1 95 ? -32.841 -17.136 -18.870 1.00 51.41 95 ASN A N 1
ATOM 684 C CA . ASN A 1 95 ? -33.455 -15.819 -18.749 1.00 51.41 95 ASN A CA 1
ATOM 685 C C . ASN A 1 95 ? -34.466 -15.743 -17.584 1.00 51.41 95 ASN A C 1
ATOM 687 O O . ASN A 1 95 ? -35.503 -16.400 -17.652 1.00 51.41 95 ASN A O 1
ATOM 691 N N . ARG A 1 96 ? -34.219 -14.910 -16.560 1.00 45.91 96 ARG A N 1
ATOM 692 C CA . ARG A 1 96 ? -35.275 -14.389 -15.672 1.00 45.91 96 ARG A CA 1
ATOM 693 C C . ARG A 1 96 ? -35.003 -12.936 -15.296 1.00 45.91 96 ARG A C 1
ATOM 695 O O . ARG A 1 96 ? -34.282 -12.631 -14.351 1.00 45.91 96 ARG A O 1
ATOM 702 N N . HIS A 1 97 ? -35.659 -12.055 -16.045 1.00 48.06 97 HIS A N 1
ATOM 703 C CA . HIS A 1 97 ? -36.084 -10.738 -15.593 1.00 48.06 97 HIS A CA 1
ATOM 704 C C . HIS A 1 97 ? -36.776 -10.851 -14.226 1.00 48.06 97 HIS A C 1
ATOM 706 O O . HIS A 1 97 ? -37.896 -11.344 -14.121 1.00 48.06 97 HIS A O 1
ATOM 712 N N . GLY A 1 98 ? -36.098 -10.383 -13.181 1.00 42.69 98 GLY A N 1
ATOM 713 C CA . GLY A 1 98 ? -36.676 -10.111 -11.871 1.00 42.69 98 GLY A CA 1
ATOM 714 C C . GLY A 1 98 ? -36.712 -8.607 -11.652 1.00 42.69 98 GLY A C 1
ATOM 715 O O . GLY A 1 98 ? -35.784 -8.031 -11.094 1.00 42.69 98 GLY A O 1
ATOM 716 N N . SER A 1 99 ? -37.773 -7.962 -12.128 1.00 49.81 99 SER A N 1
ATOM 717 C CA . SER A 1 99 ? -38.108 -6.573 -11.826 1.00 49.81 99 SER A CA 1
ATOM 718 C C . SER A 1 99 ? -38.449 -6.440 -10.340 1.00 49.81 99 SER A C 1
ATOM 720 O O . SER A 1 99 ? -39.604 -6.586 -9.936 1.00 49.81 99 SER A O 1
ATOM 722 N N . ILE A 1 100 ? -37.442 -6.177 -9.509 1.00 49.22 100 ILE A N 1
ATOM 723 C CA . ILE A 1 100 ? -37.658 -5.844 -8.103 1.00 49.22 100 ILE A CA 1
ATOM 724 C C . ILE A 1 100 ? -38.025 -4.363 -8.043 1.00 49.22 100 ILE A C 1
ATOM 726 O O . ILE A 1 100 ? -37.183 -3.471 -8.105 1.00 49.22 100 ILE A O 1
ATOM 730 N N . SER A 1 101 ? -39.336 -4.145 -7.967 1.00 49.16 101 SER A N 1
ATOM 731 C CA . SER A 1 101 ? -40.019 -2.929 -7.533 1.00 49.16 101 SER A CA 1
ATOM 732 C C . SER A 1 101 ? -39.191 -2.162 -6.490 1.00 49.16 101 SER A C 1
ATOM 734 O O . SER A 1 101 ? -39.138 -2.534 -5.313 1.00 49.16 101 SER A O 1
ATOM 736 N N . SER A 1 102 ? -38.591 -1.056 -6.927 1.00 48.09 102 SER A N 1
ATOM 737 C CA . SER A 1 102 ? -37.968 -0.061 -6.063 1.00 48.09 102 SER A CA 1
ATOM 738 C C . SER A 1 102 ? -39.077 0.619 -5.247 1.00 48.09 102 SER A C 1
ATOM 740 O O . SER A 1 102 ? -39.863 1.443 -5.721 1.00 48.09 102 SER A O 1
ATOM 742 N N . ARG A 1 103 ? -39.213 0.196 -3.986 1.00 53.41 103 ARG A N 1
ATOM 743 C CA . ARG A 1 103 ? -40.020 0.914 -3.002 1.00 53.41 103 ARG A CA 1
ATOM 744 C C . ARG A 1 103 ? -39.254 2.174 -2.629 1.00 53.41 103 ARG A C 1
ATOM 746 O O . ARG A 1 103 ? -38.312 2.140 -1.847 1.00 53.41 103 ARG A O 1
ATOM 753 N N . ARG A 1 104 ? -39.698 3.272 -3.233 1.00 50.91 104 ARG A N 1
ATOM 754 C CA . ARG A 1 104 ? -39.415 4.673 -2.922 1.00 50.91 104 ARG A CA 1
ATOM 755 C C . ARG A 1 104 ? -39.476 4.924 -1.408 1.00 50.91 104 ARG A C 1
ATOM 757 O O . ARG A 1 104 ? -40.536 5.231 -0.864 1.00 50.91 104 ARG A O 1
ATOM 764 N N . SER A 1 105 ? -38.347 4.790 -0.721 1.00 52.53 105 SER A N 1
ATOM 765 C CA . SER A 1 105 ? -38.168 5.299 0.633 1.00 52.53 105 SER A CA 1
ATOM 766 C C . SER A 1 105 ? -38.115 6.826 0.564 1.00 52.53 105 SER A C 1
ATOM 768 O O . SER A 1 105 ? -37.341 7.422 -0.184 1.00 52.53 105 SER A O 1
ATOM 770 N N . LYS A 1 106 ? -39.018 7.467 1.307 1.00 59.88 106 LYS A N 1
ATOM 771 C CA . LYS A 1 106 ? -39.061 8.916 1.503 1.00 59.88 106 LYS A CA 1
ATOM 772 C C . LYS A 1 106 ? -37.751 9.347 2.164 1.00 59.88 106 LYS A C 1
ATOM 774 O O . LYS A 1 106 ? -37.509 9.036 3.326 1.00 59.88 106 LYS A O 1
ATOM 779 N N . SER A 1 107 ? -36.910 10.039 1.406 1.00 49.22 107 SER A N 1
ATOM 780 C CA . SER A 1 107 ? -35.707 10.703 1.893 1.00 49.22 107 SER A CA 1
ATOM 781 C C . SER A 1 107 ? -36.090 11.809 2.877 1.00 49.22 107 SER A C 1
ATOM 783 O O . SER A 1 107 ? -36.739 12.786 2.498 1.00 49.22 107 SER A O 1
ATOM 785 N N . LEU A 1 108 ? -35.680 11.646 4.132 1.00 61.81 108 LEU A N 1
ATOM 786 C CA . LEU A 1 108 ? -35.629 12.719 5.120 1.00 61.81 108 LEU A CA 1
ATOM 787 C C . LEU A 1 108 ? -34.598 13.778 4.674 1.00 61.81 108 LEU A C 1
ATOM 789 O O . LEU A 1 108 ? -33.585 13.420 4.063 1.00 61.81 108 LEU A O 1
ATOM 793 N N . PRO A 1 109 ? -34.830 15.073 4.947 1.00 54.34 109 PRO A N 1
ATOM 794 C CA . PRO A 1 109 ? -33.924 16.139 4.540 1.00 54.34 109 PRO A CA 1
ATOM 795 C C . PRO A 1 109 ? -32.587 16.041 5.286 1.00 54.34 109 PRO A C 1
ATOM 797 O O . PRO A 1 109 ? -32.516 16.137 6.510 1.00 54.34 109 PRO A O 1
ATOM 800 N N . ARG A 1 110 ? -31.512 15.862 4.514 1.00 47.66 110 ARG A N 1
ATOM 801 C CA . ARG A 1 110 ? -30.121 15.917 4.967 1.00 47.66 110 ARG A CA 1
ATOM 802 C C . ARG A 1 110 ? -29.795 17.358 5.364 1.00 47.66 110 ARG A C 1
ATOM 804 O O . ARG A 1 110 ? -29.766 18.246 4.514 1.00 47.66 110 ARG A O 1
ATOM 811 N N . SER A 1 111 ? -29.576 17.566 6.660 1.00 50.19 111 SER A N 1
ATOM 812 C CA . SER A 1 111 ? -29.072 18.815 7.229 1.00 50.19 111 SER A CA 1
ATOM 813 C C . SER A 1 111 ? -27.772 19.226 6.529 1.00 50.19 111 SER A C 1
ATOM 815 O O . SER A 1 111 ? -26.847 18.424 6.380 1.00 50.19 111 SER A O 1
ATOM 817 N N . ARG A 1 112 ? -27.746 20.472 6.052 1.00 46.75 112 ARG A N 1
ATOM 818 C CA . ARG A 1 112 ? -26.583 21.148 5.476 1.00 46.75 112 ARG A CA 1
ATOM 819 C C . ARG A 1 112 ? -25.558 21.392 6.583 1.00 46.75 112 ARG A C 1
ATOM 821 O O . ARG A 1 112 ? -25.758 22.269 7.416 1.00 46.75 112 ARG A O 1
ATOM 828 N N . SER A 1 113 ? -24.447 20.670 6.552 1.00 46.88 113 SER A N 1
ATOM 829 C CA . SER A 1 113 ? -23.217 21.107 7.215 1.00 46.88 113 SER A CA 1
ATOM 830 C C . SER A 1 113 ? -22.527 22.139 6.312 1.00 46.88 113 SER A C 1
ATOM 832 O O . SER A 1 113 ? -22.388 21.875 5.114 1.00 46.88 113 SER A O 1
ATOM 834 N N . PRO A 1 114 ? -22.132 23.314 6.826 1.00 58.09 114 PRO A N 1
ATOM 835 C CA . PRO A 1 114 ? -21.426 24.309 6.038 1.00 58.09 114 PRO A CA 1
ATOM 836 C C . PRO A 1 114 ? -20.002 23.838 5.734 1.00 58.09 114 PRO A C 1
ATOM 838 O O . PRO A 1 114 ? -19.278 23.345 6.596 1.00 58.09 114 PRO A O 1
ATOM 841 N N . SER A 1 115 ? -19.625 24.019 4.476 1.00 48.41 115 SER A N 1
ATOM 842 C CA . SER A 1 115 ? -18.268 23.966 3.955 1.00 48.41 115 SER A CA 1
ATOM 843 C C . SER A 1 115 ? -17.384 24.990 4.673 1.00 48.41 115 SER A C 1
ATOM 845 O O . SER A 1 115 ? -17.400 26.173 4.336 1.00 48.41 115 SER A O 1
ATOM 847 N N . GLY A 1 116 ? -16.627 24.525 5.664 1.00 41.50 116 GLY A N 1
ATOM 848 C CA . GLY A 1 116 ? -15.484 25.227 6.241 1.00 41.50 116 GLY A CA 1
ATOM 849 C C . GLY A 1 116 ? -14.227 24.849 5.472 1.00 41.50 116 GLY A C 1
ATOM 850 O O . GLY A 1 116 ? -13.576 23.854 5.767 1.00 41.50 116 GLY A O 1
ATOM 851 N N . GLN A 1 117 ? -13.946 25.629 4.438 1.00 51.88 117 GLN A N 1
ATOM 852 C CA . GLN A 1 117 ? -12.715 25.623 3.667 1.00 51.88 117 GLN A CA 1
ATOM 853 C C . GLN A 1 117 ? -11.603 26.205 4.552 1.00 51.88 117 GLN A C 1
ATOM 855 O O . GLN A 1 117 ? -11.626 27.389 4.872 1.00 51.88 117 GLN A O 1
ATOM 860 N N . GLY A 1 118 ? -10.666 25.364 4.981 1.00 40.16 118 GLY A N 1
ATOM 861 C CA . GLY A 1 118 ? -9.519 25.763 5.789 1.00 40.16 118 GLY A CA 1
ATOM 862 C C . GLY A 1 118 ? -8.324 24.886 5.454 1.00 40.16 118 GLY A C 1
ATOM 863 O O . GLY A 1 118 ? -8.183 23.792 5.988 1.00 40.16 118 GLY A O 1
ATOM 864 N N . TYR A 1 119 ? -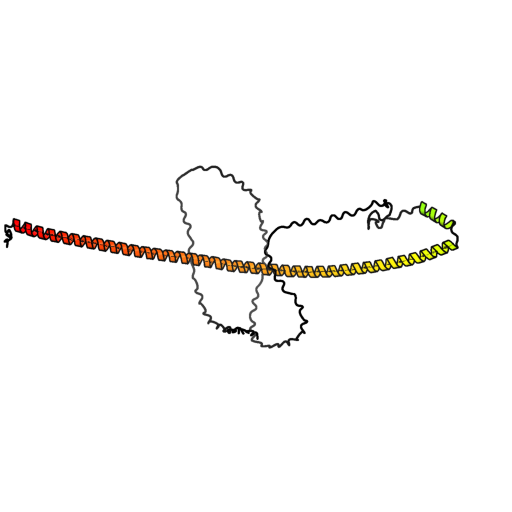7.492 25.365 4.532 1.00 49.72 119 TYR A N 1
ATOM 865 C CA . TYR A 1 119 ? -6.109 24.924 4.405 1.00 49.72 119 TYR A CA 1
ATOM 866 C C . TYR A 1 119 ? -5.391 25.262 5.716 1.00 49.72 119 TYR A C 1
ATOM 868 O O . TYR A 1 119 ? -5.335 26.433 6.087 1.00 49.72 119 TYR A O 1
ATOM 876 N N . VAL A 1 120 ? -4.826 24.265 6.392 1.00 46.59 120 VAL A N 1
ATOM 877 C CA . VAL A 1 120 ? -3.782 24.496 7.394 1.00 46.59 120 VAL A CA 1
ATOM 878 C C . VAL A 1 120 ? -2.662 23.517 7.097 1.00 46.59 120 VAL A C 1
ATOM 880 O O . VAL A 1 120 ? -2.802 22.303 7.229 1.00 46.59 120 VAL A O 1
ATOM 883 N N . THR A 1 121 ? -1.582 24.077 6.574 1.00 50.03 121 THR A N 1
ATOM 884 C CA . THR A 1 121 ? -0.282 23.439 6.447 1.00 50.03 121 THR A CA 1
ATOM 885 C C . THR A 1 121 ? 0.287 23.168 7.836 1.00 50.03 121 THR A C 1
ATOM 887 O O . THR A 1 121 ? 0.022 23.907 8.782 1.00 50.03 121 THR A O 1
ATOM 890 N N . ALA A 1 122 ? 1.068 22.097 7.929 1.00 45.22 122 ALA A N 1
ATOM 891 C CA . ALA A 1 122 ? 1.866 21.720 9.084 1.00 45.22 122 ALA A CA 1
ATOM 892 C C . ALA A 1 122 ? 2.710 22.877 9.645 1.00 45.22 122 ALA A C 1
ATOM 894 O O . ALA A 1 122 ? 3.207 23.686 8.866 1.00 45.22 122 ALA A O 1
ATOM 895 N N . SER A 1 123 ? 2.925 22.891 10.963 1.00 40.94 123 SER A N 1
ATOM 896 C CA . SER A 1 123 ? 4.250 22.972 11.607 1.00 40.94 123 SER A CA 1
ATOM 897 C C . SER A 1 123 ? 4.105 23.252 13.110 1.00 40.94 123 SER A C 1
ATOM 899 O O . SER A 1 123 ? 3.207 23.977 13.520 1.00 40.94 123 SER A O 1
ATOM 901 N N . GLU A 1 124 ? 5.048 22.687 13.865 1.00 39.59 124 GLU A N 1
ATOM 902 C CA . GLU A 1 124 ? 5.516 23.079 15.203 1.00 39.59 124 GLU A CA 1
ATOM 903 C C . GLU A 1 124 ? 4.673 22.754 16.448 1.00 39.59 124 GLU A C 1
ATOM 905 O O . GLU A 1 124 ? 3.708 23.413 16.808 1.00 39.59 124 GLU A O 1
ATOM 910 N N . ASN A 1 125 ? 5.140 21.713 17.151 1.00 52.94 125 ASN A N 1
ATOM 911 C CA . ASN A 1 125 ? 5.654 21.803 18.522 1.00 52.94 125 ASN A CA 1
ATOM 912 C C . ASN A 1 125 ? 5.019 22.872 19.423 1.00 52.94 125 ASN A C 1
ATOM 914 O O . ASN A 1 125 ? 5.596 23.935 19.613 1.00 52.94 125 ASN A O 1
ATOM 918 N N . ASP A 1 126 ? 3.943 22.504 20.114 1.00 39.44 126 ASP A N 1
ATOM 919 C CA . ASP A 1 126 ? 3.594 23.128 21.388 1.00 39.44 126 ASP A CA 1
ATOM 920 C C . ASP A 1 126 ? 3.347 22.039 22.433 1.00 39.44 126 ASP A C 1
ATOM 922 O O . ASP A 1 126 ? 2.288 21.412 22.522 1.00 39.44 126 ASP A O 1
ATOM 926 N N . VAL A 1 127 ? 4.384 21.806 23.237 1.00 47.53 127 VAL A N 1
ATOM 927 C CA . VAL A 1 127 ? 4.307 21.107 24.518 1.00 47.53 127 VAL A CA 1
ATOM 928 C C . VAL A 1 127 ? 3.538 22.028 25.463 1.00 47.53 127 VAL A C 1
ATOM 930 O O . VAL A 1 127 ? 4.116 22.830 26.193 1.00 47.53 127 VAL A O 1
ATOM 933 N N . ALA A 1 128 ? 2.210 21.959 25.407 1.00 44.84 128 ALA A N 1
ATOM 934 C CA . ALA A 1 128 ? 1.348 22.686 26.322 1.00 44.84 128 ALA A CA 1
ATOM 935 C C . ALA A 1 128 ? 1.423 22.042 27.715 1.00 44.84 128 ALA A C 1
ATOM 937 O O . ALA A 1 128 ? 0.725 21.075 28.028 1.00 44.84 128 ALA A O 1
ATOM 938 N N . ASP A 1 129 ? 2.298 22.615 28.541 1.00 48.41 129 ASP A N 1
ATOM 939 C CA . ASP A 1 129 ? 2.341 22.511 29.997 1.00 48.41 129 ASP A CA 1
ATOM 940 C C . ASP A 1 129 ? 0.987 22.955 30.585 1.00 48.41 129 ASP A C 1
ATOM 942 O O . ASP A 1 129 ? 0.700 24.128 30.843 1.00 48.41 129 ASP A O 1
ATOM 946 N N . GLY A 1 130 ? 0.090 21.976 30.700 1.00 42.91 130 GLY A N 1
ATOM 947 C CA . GLY A 1 130 ? -1.267 22.111 31.205 1.00 42.91 130 GLY A CA 1
ATOM 948 C C . GLY A 1 130 ? -1.297 22.290 32.717 1.00 42.91 130 GLY A C 1
ATOM 949 O O . GLY A 1 130 ? -1.575 21.360 33.473 1.00 42.91 130 GLY A O 1
ATOM 950 N N . SER A 1 131 ? -1.066 23.529 33.138 1.00 54.44 131 SER A N 1
ATOM 951 C CA . SER A 1 131 ? -1.410 24.103 34.437 1.00 54.44 131 SER A CA 1
ATOM 952 C C . SER A 1 131 ? -2.791 23.662 34.953 1.00 54.44 131 SER A C 1
ATOM 954 O O . SER A 1 131 ? -3.829 24.164 34.525 1.00 54.44 131 SER A O 1
ATOM 956 N N . LEU A 1 132 ? -2.804 22.777 35.956 1.00 52.38 132 LEU A N 1
ATOM 957 C CA . LEU A 1 132 ? -3.939 22.552 36.861 1.00 52.38 132 LEU A CA 1
ATOM 958 C C . LEU A 1 132 ? -3.445 22.302 38.295 1.00 52.38 132 LEU A C 1
ATOM 960 O O . LEU A 1 132 ? -3.619 21.234 38.876 1.00 52.38 132 LEU A O 1
ATOM 964 N N . ARG A 1 133 ? -2.852 23.326 38.922 1.00 49.50 133 ARG A N 1
ATOM 965 C CA . ARG A 1 133 ? -2.656 23.362 40.384 1.00 49.50 133 ARG A CA 1
ATOM 966 C C . ARG A 1 133 ? -3.670 24.294 41.043 1.00 49.50 133 ARG A C 1
ATOM 968 O O . ARG A 1 133 ? -3.325 25.358 41.543 1.00 49.50 133 ARG A O 1
ATOM 975 N N . LYS A 1 134 ? -4.929 23.857 41.135 1.00 49.50 134 LYS A N 1
ATOM 976 C CA . LYS A 1 134 ? -5.853 24.370 42.162 1.00 49.50 134 LYS A CA 1
ATOM 977 C C . LYS A 1 134 ? -5.623 23.592 43.458 1.00 49.50 134 LYS A C 1
ATOM 979 O O . LYS A 1 134 ? -6.316 22.624 43.747 1.00 49.50 134 LYS A O 1
ATOM 984 N N . LYS A 1 135 ? -4.630 24.013 44.249 1.00 49.31 135 LYS A N 1
ATOM 985 C CA . LYS A 1 135 ? -4.507 23.587 45.650 1.00 49.31 135 LYS A CA 1
ATOM 986 C C . LYS A 1 135 ? -5.534 24.359 46.475 1.00 49.31 135 LYS A C 1
ATOM 988 O O . LYS A 1 135 ? -5.288 25.480 46.908 1.00 49.31 135 LYS A O 1
ATOM 993 N N . SER A 1 136 ? -6.703 23.755 46.661 1.00 52.44 136 SER A N 1
ATOM 994 C CA . SER A 1 136 ? -7.679 24.171 47.662 1.00 52.44 136 SER A CA 1
ATOM 995 C C . SER A 1 136 ? -7.061 24.065 49.057 1.00 52.44 136 SER A C 1
ATOM 997 O O . SER A 1 136 ? -6.607 22.997 49.470 1.00 52.44 136 SER A O 1
ATOM 999 N N . SER A 1 137 ? -7.064 25.174 49.787 1.00 54.22 137 SER A N 1
ATOM 1000 C CA . SER A 1 137 ? -6.721 25.269 51.200 1.00 54.22 137 SER A CA 1
ATOM 1001 C C . SER A 1 137 ? -7.767 24.548 52.058 1.00 54.22 137 SER A C 1
ATOM 1003 O O . SER A 1 137 ? -8.704 25.144 52.588 1.00 54.22 137 SER A O 1
ATOM 1005 N N . LEU A 1 138 ? -7.603 23.234 52.226 1.00 52.47 138 LEU A N 1
ATOM 1006 C CA . LEU A 1 138 ? -8.309 22.494 53.266 1.00 52.47 138 LEU A CA 1
ATOM 1007 C C . LEU A 1 138 ? -7.720 22.870 54.626 1.00 52.47 138 LEU A C 1
ATOM 1009 O O . LEU A 1 138 ? -6.705 22.345 55.083 1.00 52.47 138 LEU A O 1
ATOM 1013 N N . LYS A 1 139 ? -8.401 23.822 55.267 1.00 54.81 139 LYS A N 1
ATOM 1014 C CA . LYS A 1 139 ? -8.364 24.041 56.711 1.00 54.81 139 LYS A CA 1
ATOM 1015 C C . LYS A 1 139 ? -8.446 22.683 57.411 1.00 54.81 139 LYS A C 1
ATOM 1017 O O . LYS A 1 139 ? -9.427 21.961 57.242 1.00 54.81 139 LYS A O 1
ATOM 1022 N N . LYS A 1 140 ? -7.421 22.377 58.210 1.00 52.69 140 LYS A N 1
ATOM 1023 C CA . LYS A 1 140 ? -7.397 21.299 59.202 1.00 52.69 140 LYS A CA 1
ATOM 1024 C C . LYS A 1 140 ? -8.665 21.388 60.058 1.00 52.69 140 LYS A C 1
ATOM 1026 O O . LYS A 1 140 ? -8.742 22.197 60.979 1.00 52.69 140 LYS A O 1
ATOM 1031 N N . ARG A 1 141 ? -9.677 20.589 59.723 1.00 51.69 141 ARG A N 1
ATOM 1032 C CA . ARG A 1 141 ? -10.754 20.237 60.645 1.00 51.69 141 ARG A CA 1
ATOM 1033 C C . ARG A 1 141 ? -10.258 19.075 61.487 1.00 51.69 141 ARG A C 1
ATOM 1035 O O . ARG A 1 141 ? -9.598 18.174 60.976 1.00 51.69 141 ARG A O 1
ATOM 1042 N N . ALA A 1 142 ? -10.534 19.176 62.778 1.00 52.22 142 ALA A N 1
ATOM 1043 C CA . ALA A 1 142 ? -10.183 18.205 63.790 1.00 52.22 142 ALA A CA 1
ATOM 1044 C C . ALA A 1 142 ? -10.461 16.772 63.316 1.00 52.22 142 ALA A C 1
ATOM 1046 O O . ALA A 1 142 ? -11.531 16.461 62.797 1.00 52.22 142 ALA A O 1
ATOM 1047 N N . SER A 1 143 ? -9.443 15.943 63.506 1.00 47.56 143 SER A N 1
ATOM 1048 C CA . SER A 1 143 ? -9.482 14.490 63.535 1.00 47.56 143 SER A CA 1
ATOM 1049 C C . SER A 1 143 ? -10.789 13.964 64.153 1.00 47.56 143 SER A C 1
ATOM 1051 O O . SER A 1 143 ? -10.998 14.050 65.359 1.00 47.56 143 SER A O 1
ATOM 1053 N N . ILE A 1 144 ? -11.657 13.404 63.310 1.00 57.81 144 ILE A N 1
ATOM 1054 C CA . ILE A 1 144 ? -12.662 12.405 63.692 1.00 57.81 144 ILE A CA 1
ATOM 1055 C C . ILE A 1 144 ? -12.074 11.056 63.245 1.00 57.81 144 ILE A C 1
ATOM 1057 O O . ILE A 1 144 ? -12.534 10.453 62.283 1.00 57.81 144 ILE A O 1
ATOM 1061 N N . HIS A 1 145 ? -10.952 10.642 63.846 1.00 48.69 145 HIS A N 1
ATOM 1062 C CA . HIS A 1 145 ? -10.229 9.404 63.495 1.00 48.69 145 HIS A CA 1
ATOM 1063 C C . HIS A 1 145 ? -10.688 8.160 64.280 1.00 48.69 145 HIS A C 1
ATOM 1065 O O . HIS A 1 145 ? -9.983 7.159 64.294 1.00 48.69 145 HIS A O 1
ATOM 1071 N N . SER A 1 146 ? -11.864 8.175 64.912 1.00 54.50 146 SER A N 1
ATOM 1072 C CA . SER A 1 146 ? -12.339 7.055 65.746 1.00 54.50 146 SER A CA 1
ATOM 1073 C C . SER A 1 146 ? -13.683 6.467 65.298 1.00 54.50 146 SER A C 1
ATOM 1075 O O . SER A 1 146 ? -14.469 6.017 66.128 1.00 54.50 146 SER A O 1
ATOM 1077 N N . GLY A 1 147 ? -14.001 6.522 64.004 1.00 58.75 147 GLY A N 1
ATOM 1078 C CA . GLY A 1 147 ? -15.206 5.897 63.451 1.00 58.75 147 GLY A CA 1
ATOM 1079 C C . GLY A 1 147 ? -14.846 4.685 62.599 1.00 58.75 147 GLY A C 1
ATOM 1080 O O . GLY A 1 147 ? -13.900 4.767 61.824 1.00 58.75 147 GLY A O 1
ATOM 1081 N N . LEU A 1 148 ? -15.636 3.609 62.682 1.00 58.34 148 LEU A N 1
ATOM 1082 C CA . LEU A 1 148 ? -15.494 2.342 61.935 1.00 58.34 148 LEU A CA 1
ATOM 1083 C C . LEU A 1 148 ? -15.326 2.475 60.403 1.00 58.34 148 LEU A C 1
ATOM 1085 O O . LEU A 1 148 ? -14.974 1.509 59.738 1.00 58.34 148 LEU A O 1
ATOM 1089 N N . PHE A 1 149 ? -15.544 3.662 59.836 1.00 56.41 149 PHE A N 1
ATOM 1090 C CA . PHE A 1 149 ? -15.341 3.968 58.418 1.00 56.41 149 PHE A CA 1
ATOM 1091 C C . PHE A 1 149 ? -13.946 4.530 58.084 1.00 56.41 149 PHE A C 1
ATOM 1093 O O . PHE A 1 149 ? -13.656 4.758 56.911 1.00 56.41 149 PHE A O 1
ATOM 1100 N N . SER A 1 150 ? -13.073 4.765 59.073 1.00 65.88 150 SER A N 1
ATOM 1101 C CA . SER A 1 150 ? -11.721 5.301 58.836 1.00 65.88 150 SER A CA 1
ATOM 1102 C C . SER A 1 150 ? -10.798 4.316 58.112 1.00 65.88 150 SER A C 1
ATOM 1104 O O . SER A 1 150 ? -9.850 4.746 57.461 1.00 65.88 150 SER A O 1
ATOM 1106 N N . ALA A 1 151 ? -11.098 3.016 58.176 1.00 62.38 151 ALA A N 1
ATOM 1107 C CA . ALA A 1 151 ? -10.311 1.961 57.543 1.00 62.38 151 ALA A CA 1
ATOM 1108 C C . ALA A 1 151 ? -10.601 1.775 56.0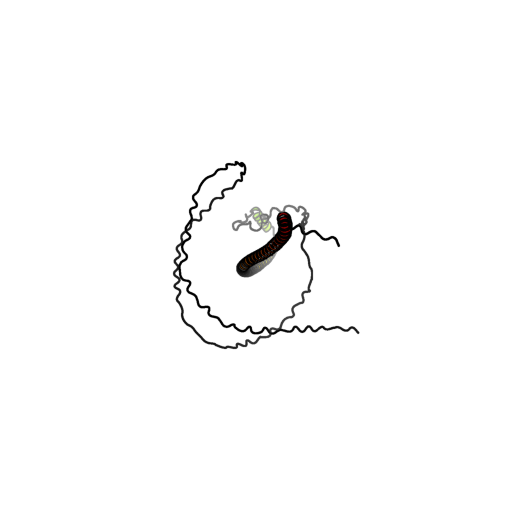36 1.00 62.38 151 ALA A C 1
ATOM 1110 O O . ALA A 1 151 ? -9.880 1.044 55.366 1.00 62.38 151 ALA A O 1
ATOM 1111 N N . GLY A 1 152 ? -11.582 2.490 55.471 1.00 60.97 152 GLY A N 1
ATOM 1112 C CA . GLY A 1 152 ? -11.949 2.405 54.055 1.00 60.97 152 GLY A CA 1
ATOM 1113 C C . GLY A 1 152 ? -13.174 1.521 53.795 1.00 60.97 152 GLY A C 1
ATOM 1114 O O . GLY A 1 152 ? -13.538 0.655 54.588 1.00 60.97 152 GLY A O 1
ATOM 1115 N N . ALA A 1 153 ? -13.859 1.767 52.676 1.00 60.53 153 ALA A N 1
ATOM 1116 C CA . ALA A 1 153 ? -15.014 0.969 52.275 1.00 60.53 153 ALA A CA 1
ATOM 1117 C C . ALA A 1 153 ? -14.562 -0.465 51.939 1.00 60.53 153 ALA A C 1
ATOM 1119 O O . ALA A 1 153 ? -13.813 -0.663 50.986 1.00 60.53 153 ALA A O 1
ATOM 1120 N N . GLY A 1 154 ? -15.007 -1.450 52.727 1.00 63.59 154 GLY A N 1
ATOM 1121 C CA . GLY A 1 154 ? -14.748 -2.878 52.489 1.00 63.59 154 GLY A CA 1
ATOM 1122 C C . GLY A 1 154 ? -13.776 -3.568 53.455 1.00 63.59 154 GLY A C 1
ATOM 1123 O O . GLY A 1 154 ? -13.520 -4.753 53.281 1.00 63.59 154 GLY A O 1
ATOM 1124 N N . THR A 1 155 ? -13.250 -2.888 54.481 1.00 61.28 155 THR A N 1
ATOM 1125 C CA . THR A 1 155 ? -12.289 -3.491 55.435 1.00 61.28 155 THR A CA 1
ATOM 1126 C C . THR A 1 155 ? -12.923 -4.169 56.651 1.00 61.28 155 THR A C 1
ATOM 1128 O O . THR A 1 155 ? -12.212 -4.701 57.500 1.00 61.28 155 THR A O 1
ATOM 1131 N N . ILE A 1 156 ? -14.250 -4.166 56.756 1.00 62.75 156 ILE A N 1
ATOM 1132 C CA . ILE A 1 156 ? -14.985 -4.944 57.755 1.00 62.75 156 ILE A CA 1
ATOM 1133 C C . ILE A 1 156 ? -15.317 -6.274 57.078 1.00 62.75 156 ILE A C 1
ATOM 1135 O O . ILE A 1 156 ? -16.281 -6.368 56.319 1.00 62.75 156 ILE A O 1
ATOM 1139 N N . GLY A 1 157 ? -14.450 -7.270 57.265 1.00 67.75 157 GLY A N 1
ATOM 1140 C CA . GLY A 1 157 ? -14.693 -8.623 56.766 1.00 67.75 157 GLY A CA 1
ATOM 1141 C C . GLY A 1 157 ? -15.966 -9.226 57.380 1.00 67.75 157 GLY A C 1
ATOM 1142 O O . GLY A 1 157 ? -16.417 -8.759 58.426 1.00 67.75 157 GLY A O 1
ATOM 1143 N N . PRO A 1 158 ? -16.547 -10.274 56.773 1.00 68.44 158 PRO A N 1
ATOM 1144 C CA . PRO A 1 158 ? -17.763 -10.922 57.280 1.00 68.44 158 PRO A CA 1
ATOM 1145 C C . PRO A 1 158 ? -17.624 -11.466 58.715 1.00 68.44 158 PRO A C 1
ATOM 1147 O O . PRO A 1 158 ? -18.631 -11.610 59.402 1.00 68.44 158 PRO A O 1
ATOM 1150 N N . ASP A 1 159 ? -16.391 -11.696 59.178 1.00 64.62 159 ASP A N 1
ATOM 1151 C CA . ASP A 1 159 ? -16.070 -12.176 60.529 1.00 64.62 159 ASP A CA 1
ATOM 1152 C C . ASP A 1 159 ? -15.770 -11.056 61.537 1.00 64.62 159 ASP A C 1
ATOM 1154 O O . ASP A 1 159 ? -15.437 -11.325 62.691 1.00 64.62 159 ASP A O 1
ATOM 1158 N N . ALA A 1 160 ? -15.874 -9.787 61.138 1.00 72.06 160 ALA A N 1
ATOM 1159 C CA . ALA A 1 160 ? -15.737 -8.675 62.066 1.00 72.06 160 ALA A CA 1
ATOM 1160 C C . ALA A 1 160 ? -17.005 -8.574 62.926 1.00 72.06 160 ALA A C 1
ATOM 1162 O O . ALA A 1 160 ? -17.926 -7.802 62.652 1.00 72.06 160 ALA A O 1
ATOM 1163 N N . THR A 1 161 ? -17.065 -9.386 63.979 1.00 66.25 161 THR A N 1
ATOM 1164 C CA . THR A 1 161 ? -18.086 -9.259 65.013 1.00 66.25 161 THR A CA 1
ATOM 1165 C C . THR A 1 161 ? -17.848 -7.939 65.744 1.00 66.25 161 THR A C 1
ATOM 1167 O O . THR A 1 161 ? -16.751 -7.754 66.279 1.00 66.25 161 THR A O 1
ATOM 1170 N N . PRO A 1 162 ? -18.813 -7.004 65.775 1.00 66.38 162 PRO A N 1
ATOM 1171 C CA . PRO A 1 162 ? -18.658 -5.788 66.558 1.00 66.38 162 PRO A CA 1
ATOM 1172 C C . PRO A 1 162 ? -18.454 -6.191 68.018 1.00 66.38 162 PRO A C 1
ATOM 1174 O O . PRO A 1 162 ? -19.304 -6.865 68.601 1.00 66.38 162 PRO A O 1
ATOM 1177 N N . GLU A 1 163 ? -17.310 -5.823 68.587 1.00 72.69 163 GLU A N 1
ATOM 1178 C CA . GLU A 1 163 ? -17.028 -6.049 69.998 1.00 72.69 163 GLU A CA 1
ATOM 1179 C C . GLU A 1 163 ? -18.119 -5.341 70.808 1.00 72.69 163 GLU A C 1
ATOM 1181 O O . GLU A 1 163 ? -18.310 -4.126 70.703 1.00 72.69 163 GLU A O 1
ATOM 1186 N N . THR A 1 164 ? -18.927 -6.116 71.534 1.00 69.81 164 THR A N 1
ATOM 1187 C CA . THR A 1 164 ? -20.023 -5.567 72.328 1.00 69.81 164 THR A CA 1
ATOM 1188 C C . THR A 1 164 ? -19.421 -4.838 73.511 1.00 69.81 164 THR A C 1
ATOM 1190 O O . THR A 1 164 ? -19.073 -5.459 74.514 1.00 69.81 164 THR A O 1
ATOM 1193 N N . ASP A 1 165 ? -19.294 -3.525 73.376 1.00 80.50 165 ASP A N 1
ATOM 1194 C CA . ASP A 1 165 ? -18.823 -2.650 74.435 1.00 80.50 165 ASP A CA 1
ATOM 1195 C C . ASP A 1 165 ? -19.740 -2.787 75.667 1.00 80.50 165 ASP A C 1
ATOM 1197 O O . ASP A 1 165 ? -20.878 -2.299 75.716 1.00 80.50 165 ASP A O 1
ATOM 1201 N N . LEU A 1 166 ? -19.253 -3.540 76.656 1.00 83.19 166 LEU A N 1
ATOM 1202 C CA . LEU A 1 166 ? -19.971 -3.864 77.887 1.00 83.19 166 LEU A CA 1
ATOM 1203 C C . LEU A 1 166 ? -20.295 -2.590 78.686 1.00 83.19 166 LEU A C 1
ATOM 1205 O O . LEU A 1 166 ? -21.317 -2.535 79.379 1.00 83.19 166 LEU A O 1
ATOM 1209 N N . GLU A 1 167 ? -19.474 -1.544 78.555 1.00 85.06 167 GLU A N 1
ATOM 1210 C CA . GLU A 1 167 ? -19.694 -0.249 79.201 1.00 85.06 167 GLU A CA 1
ATOM 1211 C C . GLU A 1 167 ? -20.931 0.454 78.619 1.00 85.06 167 GLU A C 1
ATOM 1213 O O . GLU A 1 167 ? -21.773 0.995 79.342 1.00 85.06 167 GLU A O 1
ATOM 1218 N N . LEU A 1 168 ? -21.121 0.353 77.305 1.00 81.75 168 LEU A N 1
ATOM 1219 C CA . LEU A 1 168 ? -22.273 0.916 76.607 1.00 81.75 168 LEU A CA 1
ATOM 1220 C C . LEU A 1 168 ? -23.578 0.215 77.018 1.00 81.75 168 LEU A C 1
ATOM 1222 O O . LEU A 1 168 ? -24.578 0.876 77.314 1.00 81.75 168 LEU A O 1
ATOM 1226 N N . HIS A 1 169 ? -23.554 -1.116 77.136 1.00 87.19 169 HIS A N 1
ATOM 1227 C CA . HIS A 1 169 ? -24.706 -1.897 77.597 1.00 87.19 169 HIS A CA 1
ATOM 1228 C C . HIS A 1 169 ? -25.103 -1.589 79.050 1.00 87.19 169 HIS A C 1
ATOM 1230 O O . HIS A 1 169 ? -26.298 -1.504 79.357 1.00 87.19 169 HIS A O 1
ATOM 1236 N N . THR A 1 170 ? -24.133 -1.406 79.955 1.00 90.94 170 THR A N 1
ATOM 1237 C CA . THR A 1 170 ? -24.425 -1.026 81.351 1.00 90.94 170 THR A CA 1
ATOM 1238 C C . THR A 1 170 ? -25.006 0.386 81.433 1.00 90.94 170 THR A C 1
ATOM 1240 O O . THR A 1 170 ? -26.027 0.590 82.098 1.00 90.94 170 THR A O 1
ATOM 1243 N N . ARG A 1 171 ? -24.448 1.345 80.679 1.00 88.69 171 ARG A N 1
ATOM 1244 C CA . ARG A 1 171 ? -24.980 2.713 80.570 1.00 88.69 171 ARG A CA 1
ATOM 1245 C C . ARG A 1 171 ? -26.402 2.737 80.003 1.00 88.69 171 ARG A C 1
ATOM 1247 O O . ARG A 1 171 ? -27.241 3.468 80.528 1.00 88.69 171 ARG A O 1
ATOM 1254 N N . GLN A 1 172 ? -26.700 1.921 78.991 1.00 90.88 172 GLN A N 1
ATOM 1255 C CA . GLN A 1 172 ? -28.048 1.798 78.432 1.00 90.88 172 GLN A CA 1
ATOM 1256 C C . GLN A 1 172 ? -29.056 1.313 79.485 1.00 90.88 172 GLN A C 1
ATOM 1258 O O . GLN A 1 172 ? -30.095 1.946 79.664 1.00 90.88 172 GLN A O 1
ATOM 1263 N N . ARG A 1 173 ? -28.743 0.243 80.234 1.00 89.69 173 ARG A N 1
ATOM 1264 C CA . ARG A 1 173 ? -29.645 -0.270 81.286 1.00 89.69 173 ARG A CA 1
ATOM 1265 C C . ARG A 1 173 ? -29.914 0.762 82.382 1.00 89.69 173 ARG A C 1
ATOM 1267 O O . ARG A 1 173 ? -31.048 0.867 82.847 1.00 89.69 173 ARG A O 1
ATOM 1274 N N . MET A 1 174 ? -28.901 1.537 82.781 1.00 92.00 174 MET A N 1
ATOM 1275 C CA . MET A 1 174 ? -29.092 2.622 83.752 1.00 92.00 174 MET A CA 1
ATOM 1276 C C . MET A 1 174 ? -29.946 3.761 83.186 1.00 92.00 174 MET A C 1
ATOM 1278 O O . MET A 1 174 ? -30.804 4.291 83.884 1.00 92.00 174 MET A O 1
ATOM 1282 N N . ALA A 1 175 ? -29.772 4.127 81.915 1.00 90.75 175 ALA A N 1
ATOM 1283 C CA . ALA A 1 175 ? -30.621 5.132 81.279 1.00 90.75 175 ALA A CA 1
ATOM 1284 C C . ALA A 1 175 ? -32.084 4.658 81.177 1.00 90.75 175 ALA A C 1
ATOM 1286 O O . ALA A 1 175 ? -33.015 5.427 81.422 1.00 90.75 175 ALA A O 1
ATOM 1287 N N . GLU A 1 176 ? -32.303 3.375 80.880 1.00 90.62 176 GLU A N 1
ATOM 1288 C CA . GLU A 1 176 ? -33.636 2.780 80.828 1.00 90.62 176 GLU A CA 1
ATOM 1289 C C . GLU A 1 176 ? -34.325 2.728 82.198 1.00 90.62 176 GLU A C 1
ATOM 1291 O O . GLU A 1 176 ? -35.552 2.828 82.248 1.00 90.62 176 GLU A O 1
ATOM 1296 N N . SER A 1 177 ? -33.602 2.595 83.314 1.00 91.12 177 SER A N 1
ATOM 1297 C CA . SER A 1 177 ? -34.224 2.577 84.648 1.00 91.12 177 SER A CA 1
ATOM 1298 C C . SER A 1 177 ? -34.715 3.959 85.101 1.00 91.12 177 SER A C 1
ATOM 1300 O O . SER A 1 177 ? -35.703 4.042 85.827 1.00 91.12 177 SER A O 1
ATOM 1302 N N . VAL A 1 178 ? -34.086 5.038 84.620 1.00 94.38 178 VAL A N 1
ATOM 1303 C CA . VAL A 1 178 ? -34.427 6.431 84.968 1.00 94.38 178 VAL A CA 1
ATOM 1304 C C . VAL A 1 178 ? -35.595 6.981 84.128 1.00 94.38 178 VAL A C 1
ATOM 1306 O O . VAL A 1 178 ? -36.282 7.918 84.537 1.00 94.38 178 VAL A O 1
ATOM 1309 N N . LEU A 1 179 ? -35.870 6.397 82.957 1.00 91.31 179 LEU A N 1
ATOM 1310 C CA . LEU A 1 179 ? -36.933 6.854 82.056 1.00 91.31 179 LEU A CA 1
ATOM 1311 C C . LEU A 1 179 ? -38.337 6.439 82.519 1.00 91.31 179 LEU A C 1
ATOM 1313 O O . LEU A 1 179 ? -38.617 5.271 82.797 1.00 91.31 179 LEU A O 1
ATOM 1317 N N . THR A 1 180 ? -39.278 7.384 82.470 1.00 95.50 180 THR A N 1
ATOM 1318 C CA . THR A 1 180 ? -40.703 7.105 82.724 1.00 95.50 180 THR A CA 1
ATOM 1319 C C . THR A 1 180 ? -41.317 6.232 81.620 1.00 95.50 180 THR A C 1
ATOM 1321 O O . THR A 1 180 ? -40.923 6.302 80.452 1.00 95.50 180 THR A O 1
ATOM 1324 N N . SER A 1 181 ? -42.355 5.449 81.944 1.00 93.06 181 SER A N 1
ATOM 1325 C CA . SER A 1 181 ? -43.048 4.572 80.976 1.00 93.06 181 SER A CA 1
ATOM 1326 C C . SER A 1 181 ? -43.565 5.322 79.736 1.00 93.06 181 SER A C 1
ATOM 1328 O O . SER A 1 181 ? -43.501 4.810 78.616 1.00 93.06 181 SER A O 1
ATOM 1330 N N . LYS A 1 182 ? -44.004 6.578 79.905 1.00 93.94 182 LYS A N 1
ATOM 1331 C CA . LYS A 1 182 ? -44.462 7.452 78.812 1.00 93.94 182 LYS A CA 1
ATOM 1332 C C . LYS A 1 182 ? -43.325 7.866 77.872 1.00 93.94 182 LYS A C 1
ATOM 1334 O O . LYS A 1 182 ? -43.559 7.982 76.670 1.00 93.94 182 LYS A O 1
ATOM 1339 N N . GLN A 1 183 ? -42.116 8.094 78.390 1.00 95.62 183 GLN A N 1
ATOM 1340 C CA . GLN A 1 183 ? -40.936 8.402 77.572 1.00 95.62 183 GLN A CA 1
ATOM 1341 C C . GLN A 1 183 ? -40.469 7.163 76.804 1.00 95.62 183 GLN A C 1
ATOM 1343 O O . GLN A 1 183 ? -40.274 7.262 75.596 1.00 95.62 183 GLN A O 1
ATOM 1348 N N . LYS A 1 184 ? -40.424 5.988 77.450 1.00 94.19 184 LYS A N 1
ATOM 1349 C CA . LYS A 1 184 ? -40.107 4.711 76.781 1.00 94.19 184 LYS A CA 1
ATOM 1350 C C . LYS A 1 184 ? -41.041 4.432 75.604 1.00 94.19 184 LYS A C 1
ATOM 1352 O O . LYS A 1 184 ? -40.585 4.157 74.502 1.00 94.19 184 LYS A O 1
ATOM 1357 N N . ALA A 1 185 ? -42.350 4.603 75.796 1.00 93.69 185 ALA A N 1
ATOM 1358 C CA . ALA A 1 185 ? -43.325 4.400 74.726 1.00 93.69 185 ALA A CA 1
ATOM 1359 C C . ALA A 1 185 ? -43.174 5.399 73.560 1.00 93.69 185 ALA A C 1
ATOM 1361 O O . ALA A 1 185 ? -43.494 5.063 72.419 1.00 93.69 185 ALA A O 1
ATOM 1362 N N . LYS A 1 186 ? -42.717 6.633 73.821 1.00 95.62 186 LYS A N 1
ATOM 1363 C CA . LYS A 1 186 ? -42.406 7.607 72.762 1.00 95.62 186 LYS A CA 1
ATOM 1364 C C . LYS A 1 186 ? -41.144 7.209 71.998 1.00 95.62 186 LYS A C 1
ATOM 1366 O O . LYS A 1 186 ? -41.207 7.161 70.773 1.00 95.62 186 LYS A O 1
ATOM 1371 N N . ILE A 1 187 ? -40.076 6.859 72.716 1.00 94.56 187 ILE A N 1
ATOM 1372 C CA . ILE A 1 187 ? -38.805 6.395 72.144 1.00 94.56 187 ILE A CA 1
ATOM 1373 C C . ILE A 1 187 ? -39.053 5.172 71.254 1.00 94.56 187 ILE A C 1
ATOM 1375 O O . ILE A 1 187 ? -38.778 5.233 70.063 1.00 94.56 187 ILE A O 1
ATOM 1379 N N . MET A 1 188 ? -39.743 4.142 71.756 1.00 94.75 188 MET A N 1
ATOM 1380 C CA . MET A 1 188 ? -40.091 2.955 70.962 1.00 94.75 188 MET A CA 1
ATOM 1381 C C . MET A 1 188 ? -40.890 3.288 69.692 1.00 94.75 188 MET A C 1
ATOM 1383 O O . MET A 1 188 ? -40.680 2.703 68.631 1.00 94.75 188 MET A O 1
ATOM 1387 N N . LYS A 1 189 ? -41.839 4.233 69.761 1.00 96.25 189 LYS A N 1
ATOM 1388 C CA . LYS A 1 189 ? -42.606 4.653 68.575 1.00 96.25 189 LYS A CA 1
ATOM 1389 C C . LYS A 1 189 ? -41.724 5.360 67.547 1.00 96.25 189 LYS A C 1
ATOM 1391 O O . LYS A 1 189 ? -41.969 5.213 66.348 1.00 96.25 189 LYS A O 1
ATOM 1396 N N . GLU A 1 190 ? -40.757 6.153 67.991 1.00 96.38 190 GLU A N 1
ATOM 1397 C CA . GLU A 1 190 ? -39.787 6.813 67.117 1.00 96.38 190 GLU A CA 1
ATOM 1398 C C . GLU A 1 190 ? -38.817 5.804 66.504 1.00 96.38 190 GLU A C 1
ATOM 1400 O O . GLU A 1 190 ? -38.645 5.822 65.287 1.00 96.38 190 GLU A O 1
ATOM 1405 N N . GLU A 1 191 ? -38.308 4.856 67.287 1.00 94.94 191 GLU A N 1
ATOM 1406 C CA . GLU A 1 191 ? -37.457 3.755 66.824 1.00 94.94 191 GLU A CA 1
ATOM 1407 C C . GLU A 1 191 ? -38.161 2.904 65.764 1.00 94.94 191 GLU A C 1
ATOM 1409 O O . GLU A 1 191 ? -37.612 2.675 64.690 1.00 94.94 191 GLU A O 1
ATOM 1414 N N . VAL A 1 192 ? -39.425 2.517 65.975 1.00 96.62 192 VAL A N 1
ATOM 1415 C CA . VAL A 1 192 ? -40.200 1.772 64.965 1.00 96.62 192 VAL A CA 1
ATOM 1416 C C . VAL A 1 192 ? -40.385 2.593 63.682 1.00 96.62 192 VAL A C 1
ATOM 1418 O O . VAL A 1 192 ? -40.331 2.048 62.576 1.00 96.62 192 VAL A O 1
ATOM 1421 N N . LYS A 1 193 ? -40.604 3.912 63.783 1.00 97.56 193 LYS A N 1
ATOM 1422 C CA . LYS A 1 193 ? -40.699 4.791 62.601 1.00 97.56 193 LYS A CA 1
ATOM 1423 C C . LYS A 1 193 ? -39.358 4.901 61.877 1.00 97.56 193 LYS A C 1
ATOM 1425 O O . LYS A 1 193 ? -39.346 4.872 60.647 1.00 97.56 193 LYS A O 1
ATOM 1430 N N . GLN A 1 194 ? -38.257 5.022 62.613 1.00 96.12 194 GLN A N 1
ATOM 1431 C CA . GLN A 1 194 ? -36.905 5.070 62.063 1.00 96.12 194 GLN A CA 1
ATOM 1432 C C . GLN A 1 194 ? -36.531 3.740 61.404 1.00 96.12 194 GLN A C 1
ATOM 1434 O O . GLN A 1 194 ? -36.124 3.754 60.249 1.00 96.12 194 GLN A O 1
ATOM 1439 N N . GLY A 1 195 ? -36.793 2.599 62.046 1.00 96.50 195 GLY A N 1
ATOM 1440 C CA . GLY A 1 195 ? -36.572 1.270 61.473 1.00 96.50 195 GLY A CA 1
ATOM 1441 C C . GLY A 1 195 ? -37.352 1.053 60.174 1.00 96.50 195 GLY A C 1
ATOM 1442 O O . GLY A 1 195 ? -36.800 0.573 59.186 1.00 96.50 195 GLY A O 1
ATOM 1443 N N . LYS A 1 196 ? -38.612 1.511 60.104 1.00 97.06 196 LYS A N 1
ATOM 1444 C CA . LYS A 1 196 ? -39.394 1.496 58.852 1.00 97.06 196 LYS A CA 1
ATOM 1445 C C . LYS A 1 196 ? -38.798 2.399 57.768 1.00 97.06 196 LYS A C 1
ATOM 1447 O O . LYS A 1 196 ? -38.848 2.038 56.596 1.00 97.06 196 LYS A O 1
ATOM 1452 N N . ARG A 1 197 ? -38.276 3.579 58.126 1.00 97.44 197 ARG A N 1
ATOM 1453 C CA . ARG A 1 197 ? -37.592 4.475 57.173 1.00 97.44 197 ARG A CA 1
ATOM 1454 C C . ARG A 1 197 ? -36.299 3.843 56.665 1.00 97.44 197 ARG A C 1
ATOM 1456 O O . ARG A 1 197 ? -36.102 3.811 55.458 1.00 97.44 197 ARG A O 1
ATOM 1463 N N . LEU A 1 198 ? -35.488 3.284 57.559 1.00 96.50 198 LEU A N 1
ATOM 1464 C CA . LEU A 1 198 ? -34.238 2.608 57.225 1.00 96.50 198 LEU A CA 1
ATOM 1465 C C . LEU A 1 198 ? -34.482 1.404 56.309 1.00 96.50 198 LEU A C 1
ATOM 1467 O O . LEU A 1 198 ? -33.858 1.299 55.263 1.00 96.50 198 LEU A O 1
ATOM 1471 N N . SER A 1 199 ? -35.462 0.556 56.629 1.00 96.94 199 SER A N 1
ATOM 1472 C CA . SER A 1 199 ? -35.835 -0.580 55.778 1.00 96.94 199 SER A CA 1
ATOM 1473 C C . SER A 1 199 ? -36.254 -0.142 54.367 1.00 96.94 199 SER A C 1
ATOM 1475 O O . SER A 1 199 ? -35.861 -0.771 53.386 1.00 96.94 199 SER A O 1
ATOM 1477 N N . LYS A 1 200 ? -36.992 0.972 54.237 1.00 98.00 200 LYS A N 1
ATOM 1478 C CA . LYS A 1 200 ? -37.342 1.545 52.925 1.00 98.00 200 LYS A CA 1
ATOM 1479 C C . LYS A 1 200 ? -36.124 2.069 52.164 1.00 98.00 200 LYS A C 1
ATOM 1481 O O . LYS A 1 200 ? -36.082 1.899 50.951 1.00 98.00 200 LYS A O 1
ATOM 1486 N N . ILE A 1 201 ? -35.172 2.699 52.854 1.00 97.12 201 ILE A N 1
ATOM 1487 C CA . ILE A 1 201 ? -33.921 3.182 52.252 1.00 97.12 201 ILE A CA 1
ATOM 1488 C C . ILE A 1 201 ? -33.116 1.992 51.725 1.00 97.12 201 ILE A C 1
ATOM 1490 O O . ILE A 1 201 ? -32.826 1.964 50.537 1.00 97.12 201 ILE A O 1
ATOM 1494 N N . ILE A 1 202 ? -32.900 0.961 52.547 1.00 96.12 202 ILE A N 1
ATOM 1495 C CA . ILE A 1 202 ? -32.170 -0.256 52.152 1.00 96.12 202 ILE A CA 1
ATOM 1496 C C . ILE A 1 202 ? -32.813 -0.914 50.921 1.00 96.12 202 ILE A C 1
ATOM 1498 O O . ILE A 1 202 ? -32.129 -1.281 49.972 1.00 96.12 202 ILE A O 1
ATOM 1502 N N . GLN A 1 203 ? -34.146 -1.027 50.882 1.00 97.69 203 GLN A N 1
ATOM 1503 C CA . GLN A 1 203 ? -34.841 -1.581 49.713 1.00 97.69 203 GLN A CA 1
ATOM 1504 C C . GLN A 1 203 ? -34.722 -0.698 48.462 1.00 97.69 203 GLN A C 1
ATOM 1506 O O . GLN A 1 203 ? -34.695 -1.220 47.346 1.00 97.69 203 GLN A O 1
ATOM 1511 N N . ALA A 1 204 ? -34.711 0.628 48.619 1.00 97.12 204 ALA A N 1
ATOM 1512 C CA . ALA A 1 204 ? -34.532 1.555 47.506 1.00 97.12 204 ALA A CA 1
ATOM 1513 C C . ALA A 1 204 ? -33.097 1.497 46.961 1.00 97.12 204 ALA A C 1
ATOM 1515 O O . ALA A 1 204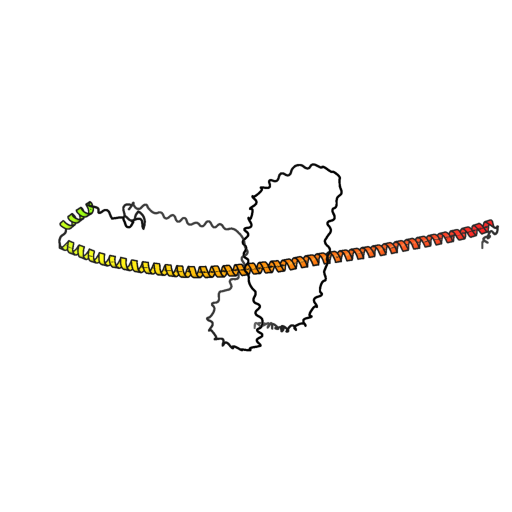 ? -32.916 1.427 45.747 1.00 97.12 204 ALA A O 1
ATOM 1516 N N . GLU A 1 205 ? -32.105 1.443 47.849 1.00 94.00 205 GLU A N 1
ATOM 1517 C CA . GLU A 1 205 ? -30.691 1.270 47.515 1.00 94.00 205 GLU A CA 1
ATOM 1518 C C . GLU A 1 205 ? -30.464 -0.053 46.785 1.00 94.00 205 GLU A C 1
ATOM 1520 O O . GLU A 1 205 ? -29.944 -0.038 45.674 1.00 94.00 205 GLU A O 1
ATOM 1525 N N . GLN A 1 206 ? -30.979 -1.170 47.307 1.00 96.75 206 GLN A N 1
ATOM 1526 C CA . GLN A 1 206 ? -30.866 -2.480 46.658 1.00 96.75 206 GLN A CA 1
ATOM 1527 C C . GLN A 1 206 ? -31.471 -2.487 45.241 1.00 96.75 206 GLN A C 1
ATOM 1529 O O . GLN A 1 206 ? -30.929 -3.096 44.317 1.00 96.75 206 GLN A O 1
ATOM 1534 N N . LYS A 1 207 ? -32.610 -1.809 45.040 1.00 98.06 207 LYS A N 1
ATOM 1535 C CA . LYS A 1 207 ? -33.223 -1.678 43.707 1.00 98.06 207 LYS A CA 1
ATOM 1536 C C . LYS A 1 207 ? -32.374 -0.819 42.772 1.00 98.06 207 LYS A C 1
ATOM 1538 O O . LYS A 1 207 ? -32.212 -1.194 41.613 1.00 98.06 207 LYS A O 1
ATOM 1543 N N . SER A 1 208 ? -31.850 0.303 43.261 1.00 97.62 208 SER A N 1
ATOM 1544 C CA . SER A 1 208 ? -30.975 1.192 42.490 1.00 97.62 208 SER A CA 1
ATOM 1545 C C . SER A 1 208 ? -29.671 0.495 42.102 1.00 97.62 208 SER A C 1
ATOM 1547 O O . SER A 1 208 ? -29.226 0.609 40.964 1.00 97.62 208 SER A O 1
ATOM 1549 N N . GLU A 1 209 ? -29.076 -0.261 43.021 1.00 93.38 209 GLU A N 1
ATOM 1550 C CA . GLU A 1 209 ? -27.862 -1.038 42.783 1.00 93.38 209 GLU A CA 1
ATOM 1551 C C . GLU A 1 209 ? -28.095 -2.104 41.710 1.00 93.38 209 GLU A C 1
ATOM 1553 O O . GLU A 1 209 ? -27.343 -2.175 40.739 1.00 93.38 209 GLU A O 1
ATOM 1558 N N . ARG A 1 210 ? -29.192 -2.866 41.810 1.00 96.81 210 ARG A N 1
ATOM 1559 C CA . ARG A 1 210 ? -29.552 -3.858 40.789 1.00 96.81 210 ARG A CA 1
ATOM 1560 C C . ARG A 1 210 ? -29.750 -3.226 39.409 1.00 96.81 210 ARG A C 1
ATOM 1562 O O . ARG A 1 210 ? -29.275 -3.773 38.422 1.00 96.81 210 ARG A O 1
ATOM 1569 N N . GLN A 1 211 ? -30.417 -2.072 39.331 1.00 97.50 211 GLN A N 1
ATOM 1570 C CA . GLN A 1 211 ? -30.594 -1.344 38.067 1.00 97.50 211 GLN A CA 1
ATOM 1571 C C . GLN A 1 211 ? -29.265 -0.844 37.488 1.00 97.50 211 GLN A C 1
ATOM 1573 O O . GLN A 1 211 ? -29.062 -0.910 36.274 1.00 97.50 211 GLN A O 1
ATOM 1578 N N . SER A 1 212 ? -28.362 -0.365 38.345 1.00 96.31 212 SER A N 1
ATOM 1579 C CA . SER A 1 212 ? -27.014 0.049 37.950 1.00 96.31 212 SER A CA 1
ATOM 1580 C C . SER A 1 212 ? -26.218 -1.133 37.384 1.00 96.31 212 SER A C 1
ATOM 1582 O O . SER A 1 212 ? -25.668 -1.040 36.287 1.00 96.31 212 SER A O 1
ATOM 1584 N N . LEU A 1 213 ? -26.254 -2.286 38.063 1.00 95.75 213 LEU A N 1
ATOM 1585 C CA . LEU A 1 213 ? -25.606 -3.525 37.621 1.00 95.75 213 LEU A CA 1
ATOM 1586 C C . LEU A 1 213 ? -26.172 -4.006 36.276 1.00 95.75 213 LEU A C 1
ATOM 1588 O O . LEU A 1 213 ? -25.412 -4.257 35.341 1.00 95.75 213 LEU A O 1
ATOM 1592 N N . ASP A 1 214 ? -27.500 -4.068 36.142 1.00 97.19 214 ASP A N 1
ATOM 1593 C CA . ASP A 1 214 ? -28.162 -4.468 34.895 1.00 97.19 214 ASP A CA 1
ATOM 1594 C C . ASP A 1 214 ? -27.791 -3.536 33.723 1.00 97.19 214 ASP A C 1
ATO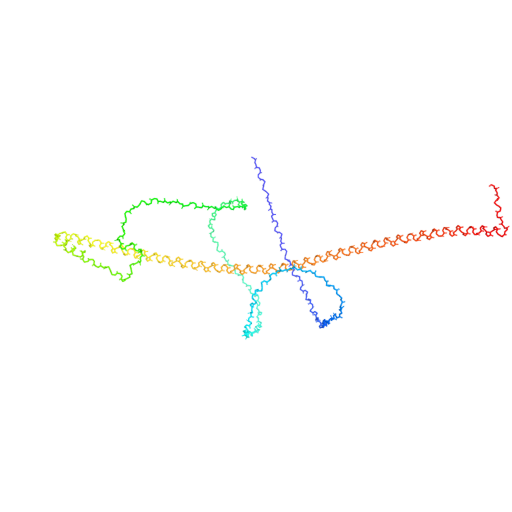M 1596 O O . ASP A 1 214 ? -27.694 -3.981 32.577 1.00 97.19 214 ASP A O 1
ATOM 1600 N N . THR A 1 215 ? -27.577 -2.244 33.992 1.00 97.38 215 THR A N 1
ATOM 1601 C CA . THR A 1 215 ? -27.136 -1.263 32.986 1.00 97.38 215 THR A CA 1
ATOM 1602 C C . THR A 1 215 ? -25.680 -1.500 32.590 1.00 97.38 215 THR A C 1
ATOM 1604 O O . THR A 1 215 ? -25.399 -1.649 31.401 1.00 97.38 215 THR A O 1
ATOM 1607 N N . ALA A 1 216 ? -24.779 -1.667 33.562 1.00 96.81 216 ALA A N 1
ATOM 1608 C CA . ALA A 1 216 ? -23.370 -1.972 33.309 1.00 96.81 216 ALA A CA 1
ATOM 1609 C C . ALA A 1 216 ? -23.185 -3.277 32.507 1.00 96.81 216 ALA A C 1
ATOM 1611 O O . ALA A 1 216 ? -22.353 -3.350 31.602 1.00 96.81 216 ALA A O 1
ATOM 1612 N N . MET A 1 217 ? -24.002 -4.306 32.772 1.00 97.25 217 MET A N 1
ATOM 1613 C CA . MET A 1 217 ? -23.984 -5.552 31.994 1.00 97.25 217 MET A CA 1
ATOM 1614 C C . MET A 1 217 ? -24.406 -5.346 30.533 1.00 97.25 217 MET A C 1
ATOM 1616 O O . MET A 1 217 ? -23.836 -5.973 29.636 1.00 97.25 217 MET A O 1
ATOM 1620 N N . LYS A 1 218 ? -25.392 -4.478 30.271 1.00 98.38 218 LYS A N 1
ATOM 1621 C CA . LYS A 1 218 ? -25.818 -4.148 28.901 1.00 98.38 218 LYS A CA 1
ATOM 1622 C C . LYS A 1 218 ? -24.741 -3.369 28.157 1.00 98.38 218 LYS A C 1
ATOM 1624 O O . LYS A 1 218 ? -24.422 -3.734 27.029 1.00 98.38 218 LYS A O 1
ATOM 1629 N N . GLU A 1 219 ? -24.144 -2.370 28.797 1.00 98.06 219 GLU A N 1
ATOM 1630 C CA . GLU A 1 219 ? -23.051 -1.581 28.219 1.00 98.06 219 GLU A CA 1
ATOM 1631 C C . GLU A 1 219 ? -21.846 -2.465 27.875 1.00 98.06 219 GLU A C 1
ATOM 1633 O O . GLU A 1 219 ? -21.317 -2.395 26.767 1.00 98.06 219 GLU A O 1
ATOM 1638 N N . LEU A 1 220 ? -21.470 -3.392 28.763 1.00 97.88 220 LEU A N 1
ATOM 1639 C CA . LEU A 1 220 ? -20.417 -4.370 28.483 1.00 97.88 220 LEU A CA 1
ATOM 1640 C C . LEU A 1 220 ? -20.768 -5.266 27.280 1.00 97.88 220 LEU A C 1
ATOM 1642 O O . LEU A 1 220 ? -19.928 -5.535 26.415 1.00 97.88 220 LEU A O 1
ATOM 1646 N N . ALA A 1 221 ? -22.020 -5.714 27.179 1.00 98.19 221 ALA A N 1
ATOM 1647 C CA . ALA A 1 221 ? -22.484 -6.499 26.038 1.00 98.19 221 ALA A CA 1
ATOM 1648 C C . ALA A 1 221 ? -22.476 -5.698 24.719 1.00 98.19 221 ALA A C 1
ATOM 1650 O O . ALA A 1 221 ? -22.268 -6.271 23.649 1.00 98.19 221 ALA A O 1
ATOM 1651 N N . GLU A 1 222 ? -22.691 -4.385 24.765 1.00 98.19 222 GLU A N 1
ATOM 1652 C CA . GLU A 1 222 ? -22.590 -3.502 23.601 1.00 98.19 222 GLU A CA 1
ATOM 1653 C C . GLU A 1 222 ? -21.133 -3.247 23.205 1.00 98.19 222 GLU A C 1
ATOM 1655 O O . GLU A 1 222 ? -20.780 -3.436 22.038 1.00 98.19 222 GLU A O 1
ATOM 1660 N N . LEU A 1 223 ? -20.259 -2.939 24.167 1.00 98.19 223 LEU A N 1
ATOM 1661 C CA . LEU A 1 223 ? -18.826 -2.745 23.931 1.00 98.19 223 LEU A CA 1
ATOM 1662 C C . LEU A 1 223 ? -18.174 -3.988 23.317 1.00 98.19 223 LEU A C 1
ATOM 1664 O O . LEU A 1 223 ? -17.422 -3.882 22.351 1.00 98.19 223 LEU A O 1
ATOM 1668 N N . THR A 1 224 ? -18.520 -5.182 23.798 1.00 98.44 224 THR A N 1
ATOM 1669 C CA . THR A 1 224 ? -18.003 -6.437 23.226 1.00 98.44 224 THR A CA 1
ATOM 1670 C C . THR A 1 224 ? -18.498 -6.692 21.798 1.00 98.44 224 THR A C 1
ATOM 1672 O O . THR A 1 224 ? -17.776 -7.285 20.991 1.00 98.44 224 THR A O 1
ATOM 1675 N N . LYS A 1 225 ? -19.704 -6.234 21.429 1.00 98.62 225 LYS A N 1
ATOM 1676 C CA . LYS A 1 225 ? -20.173 -6.275 20.031 1.00 98.62 225 LYS A CA 1
ATOM 1677 C C . LYS A 1 225 ? -19.376 -5.311 19.156 1.00 98.62 225 LYS A C 1
ATOM 1679 O O . LYS A 1 225 ? -18.926 -5.729 18.091 1.00 98.62 225 LYS A O 1
ATOM 1684 N N . VAL A 1 226 ? -19.170 -4.074 19.618 1.00 98.19 226 VAL A N 1
ATOM 1685 C CA . VAL A 1 226 ? -18.379 -3.051 18.909 1.00 98.19 226 VAL A CA 1
ATOM 1686 C C . VAL A 1 226 ? -16.930 -3.511 18.717 1.00 98.19 226 VAL A C 1
ATOM 1688 O O . VAL A 1 226 ? -16.384 -3.396 17.620 1.00 98.19 226 VAL A O 1
ATOM 1691 N N . GLN A 1 227 ? -16.326 -4.126 19.735 1.00 98.38 227 GLN A N 1
ATOM 1692 C CA . GLN A 1 227 ? -14.988 -4.712 19.643 1.00 98.38 227 GLN A CA 1
ATOM 1693 C C . GLN A 1 227 ? -14.921 -5.801 18.565 1.00 98.38 227 GLN A C 1
ATOM 1695 O O . GLN A 1 227 ? -14.040 -5.779 17.710 1.00 98.38 227 GLN A O 1
ATOM 1700 N N . LYS A 1 228 ? -15.884 -6.733 18.542 1.00 98.69 228 LYS A N 1
ATOM 1701 C CA . LYS A 1 228 ? -15.936 -7.791 17.518 1.00 98.69 228 LYS A CA 1
ATOM 1702 C C . LYS A 1 228 ? -16.104 -7.237 16.105 1.00 98.69 228 LYS A C 1
ATOM 1704 O O . LYS A 1 228 ? -15.581 -7.834 15.167 1.00 98.69 228 LYS A O 1
ATOM 1709 N N . THR A 1 229 ? -16.854 -6.148 15.923 1.00 98.25 229 THR A N 1
ATOM 1710 C CA . THR A 1 229 ? -16.962 -5.489 14.613 1.00 98.25 229 THR A CA 1
ATOM 1711 C C . THR A 1 229 ? -15.657 -4.805 14.225 1.00 98.25 229 THR A C 1
ATOM 1713 O O . THR A 1 229 ? -15.187 -5.035 13.116 1.00 98.25 229 THR A O 1
ATOM 1716 N N . ALA A 1 230 ? -15.016 -4.089 15.155 1.00 97.94 230 ALA A N 1
ATOM 1717 C CA . ALA A 1 230 ? -13.727 -3.443 14.917 1.00 97.94 230 ALA A CA 1
ATOM 1718 C C . ALA A 1 230 ? -12.649 -4.456 14.498 1.00 97.94 230 ALA A C 1
ATOM 1720 O O . ALA A 1 230 ? -12.003 -4.261 13.476 1.00 97.94 230 ALA A O 1
ATOM 1721 N N . MET A 1 231 ? -12.545 -5.597 15.192 1.00 98.31 231 MET A N 1
ATOM 1722 C CA . MET A 1 231 ? -11.599 -6.667 14.836 1.00 98.31 231 MET A CA 1
ATOM 1723 C C . MET A 1 231 ? -11.844 -7.246 13.432 1.00 98.31 231 MET A C 1
ATOM 1725 O O . MET A 1 231 ? -10.907 -7.607 12.721 1.00 98.31 231 MET A O 1
ATOM 1729 N N . LYS A 1 232 ? -13.110 -7.360 13.005 1.00 98.62 232 LYS A N 1
ATOM 1730 C CA . LYS A 1 232 ? -13.445 -7.839 11.652 1.00 98.62 232 LYS A CA 1
ATOM 1731 C C . LYS A 1 232 ? -13.060 -6.823 10.583 1.00 98.62 232 LYS A C 1
ATOM 1733 O O . LYS A 1 232 ? -12.577 -7.220 9.524 1.00 98.62 232 LYS A O 1
ATOM 1738 N N . ASP A 1 233 ? -13.296 -5.545 10.844 1.00 97.81 233 ASP A N 1
ATOM 1739 C CA . ASP A 1 233 ? -12.971 -4.474 9.906 1.00 97.81 233 ASP A CA 1
ATOM 1740 C C . ASP A 1 233 ? -11.454 -4.268 9.802 1.00 97.81 233 ASP A C 1
ATOM 1742 O O . ASP A 1 233 ? -10.933 -4.141 8.695 1.00 97.81 233 ASP A O 1
ATOM 1746 N N . GLU A 1 234 ? -10.733 -4.363 10.920 1.00 98.19 234 GLU A N 1
ATOM 1747 C CA . GLU A 1 234 ? -9.269 -4.392 10.969 1.00 98.19 234 GLU A CA 1
ATOM 1748 C C . GLU A 1 234 ? -8.709 -5.554 10.138 1.00 98.19 234 GLU A C 1
ATOM 1750 O O . GLU A 1 234 ? -7.902 -5.340 9.233 1.00 98.19 234 GLU A O 1
ATOM 1755 N N . SER A 1 235 ? -9.203 -6.778 10.354 1.00 98.25 235 SER A N 1
ATOM 1756 C CA . SER A 1 235 ? -8.786 -7.951 9.576 1.00 98.25 235 SER A CA 1
ATOM 1757 C C . SER A 1 235 ? -8.999 -7.759 8.068 1.00 98.25 235 SER A C 1
ATOM 1759 O O . SER A 1 235 ? -8.099 -8.041 7.274 1.00 98.25 235 SER A O 1
ATOM 1761 N N . ARG A 1 236 ? -10.154 -7.214 7.658 1.00 98.38 236 ARG A N 1
ATOM 1762 C CA . ARG A 1 236 ? -10.440 -6.899 6.247 1.00 98.38 236 ARG A CA 1
ATOM 1763 C C . ARG A 1 236 ? -9.485 -5.847 5.692 1.00 98.38 236 ARG A C 1
ATOM 1765 O O . ARG A 1 236 ? -8.956 -6.033 4.596 1.00 98.38 236 ARG A O 1
ATOM 1772 N N . SER A 1 237 ? -9.241 -4.778 6.445 1.00 98.00 237 SER A N 1
ATOM 1773 C CA . SER A 1 237 ? -8.301 -3.721 6.068 1.00 98.00 237 SER A CA 1
ATOM 1774 C C . SER A 1 237 ? -6.893 -4.281 5.851 1.00 98.00 237 SER A C 1
ATOM 1776 O O . SER A 1 237 ? -6.286 -4.034 4.810 1.00 98.00 237 SER A O 1
ATOM 1778 N N . HIS A 1 238 ? -6.411 -5.140 6.756 1.00 98.44 238 HIS A N 1
ATOM 1779 C CA . HIS A 1 238 ? -5.116 -5.805 6.604 1.00 98.44 238 HIS A CA 1
ATOM 1780 C C . HIS A 1 238 ? -5.045 -6.688 5.359 1.00 98.44 238 HIS A C 1
ATOM 1782 O O . HIS A 1 238 ? -4.050 -6.633 4.635 1.00 98.44 238 HIS A O 1
ATOM 1788 N N . THR A 1 239 ? -6.090 -7.471 5.068 1.00 98.44 239 THR A N 1
ATOM 1789 C CA . THR A 1 239 ? -6.114 -8.289 3.844 1.00 98.44 239 THR A CA 1
ATOM 1790 C C . THR A 1 239 ? -6.089 -7.433 2.579 1.00 98.44 239 THR A C 1
ATOM 1792 O O . THR A 1 239 ? -5.277 -7.693 1.693 1.00 98.44 239 THR A O 1
ATOM 1795 N N . ALA A 1 240 ? -6.887 -6.363 2.523 1.00 98.19 240 ALA A N 1
ATOM 1796 C CA . ALA A 1 240 ? -6.922 -5.452 1.381 1.00 98.19 240 ALA A CA 1
ATOM 1797 C C . ALA A 1 240 ? -5.583 -4.719 1.189 1.00 98.19 240 ALA A C 1
ATOM 1799 O O . ALA A 1 240 ? -5.099 -4.579 0.064 1.00 98.19 240 ALA A O 1
ATOM 1800 N N . HIS A 1 241 ? -4.947 -4.296 2.284 1.00 98.44 241 HIS A N 1
ATOM 1801 C CA . HIS A 1 241 ? -3.615 -3.698 2.255 1.00 98.44 241 HIS A CA 1
ATOM 1802 C C . HIS A 1 241 ? -2.572 -4.686 1.716 1.00 98.44 241 HIS A C 1
ATOM 1804 O O . HIS A 1 241 ? -1.828 -4.356 0.794 1.00 98.44 241 HIS A O 1
ATOM 1810 N N . ALA A 1 242 ? -2.554 -5.923 2.221 1.00 98.44 242 ALA A N 1
ATOM 1811 C CA . ALA A 1 242 ? -1.624 -6.952 1.764 1.00 98.44 242 ALA A CA 1
ATOM 1812 C C . ALA A 1 242 ? -1.807 -7.293 0.274 1.00 98.44 242 ALA A C 1
ATOM 1814 O O . ALA A 1 242 ? -0.824 -7.477 -0.445 1.00 98.44 242 ALA A O 1
ATOM 1815 N N . GLU A 1 243 ? -3.049 -7.359 -0.213 1.00 98.56 243 GLU A N 1
ATOM 1816 C CA . GLU A 1 243 ? -3.345 -7.544 -1.639 1.00 98.56 243 GLU A CA 1
ATOM 1817 C C . GLU A 1 243 ? -2.864 -6.360 -2.483 1.00 98.56 243 GLU A C 1
ATOM 1819 O O . GLU A 1 243 ? -2.237 -6.561 -3.526 1.00 98.56 243 GLU A O 1
ATOM 1824 N N . THR A 1 244 ? -3.087 -5.134 -2.005 1.00 98.19 244 THR A N 1
ATOM 1825 C CA . THR A 1 244 ? -2.645 -3.910 -2.682 1.00 98.19 244 THR A CA 1
ATOM 1826 C C . THR A 1 244 ? -1.122 -3.871 -2.798 1.00 98.19 244 THR A C 1
ATOM 1828 O O . THR A 1 244 ? -0.611 -3.690 -3.901 1.00 98.19 244 THR A O 1
ATOM 1831 N N . VAL A 1 245 ? -0.391 -4.149 -1.714 1.00 98.56 245 VAL A N 1
ATOM 1832 C CA . VAL A 1 245 ? 1.083 -4.210 -1.711 1.00 98.56 245 VAL A CA 1
ATOM 1833 C C . VAL A 1 245 ? 1.597 -5.275 -2.682 1.00 98.56 245 VAL A C 1
ATOM 1835 O O . VAL A 1 245 ? 2.489 -5.004 -3.485 1.00 98.56 245 VAL A O 1
ATOM 1838 N N . LYS A 1 246 ? 0.998 -6.473 -2.689 1.00 98.62 246 LYS A N 1
ATOM 1839 C CA . LYS A 1 246 ? 1.360 -7.528 -3.652 1.00 98.62 246 LYS A CA 1
ATOM 1840 C C . LYS A 1 246 ? 1.131 -7.087 -5.098 1.00 98.62 246 LYS A C 1
ATOM 1842 O O . LYS A 1 246 ? 1.976 -7.337 -5.958 1.00 98.62 246 LYS A O 1
ATOM 1847 N N . SER A 1 247 ? -0.005 -6.445 -5.374 1.00 98.25 247 SER A N 1
ATOM 1848 C CA . SER A 1 247 ? -0.323 -5.938 -6.712 1.00 98.25 247 SER A CA 1
ATOM 1849 C C . SER A 1 247 ? 0.657 -4.847 -7.151 1.00 98.25 247 SER A C 1
ATOM 1851 O O . SER A 1 247 ? 1.143 -4.892 -8.280 1.00 98.25 247 SER A O 1
ATOM 1853 N N . PHE A 1 248 ? 1.023 -3.954 -6.228 1.00 98.31 248 PHE A N 1
ATOM 1854 C CA . PHE A 1 248 ? 1.973 -2.873 -6.445 1.00 98.31 248 PHE A CA 1
ATOM 1855 C C . PHE A 1 248 ? 3.377 -3.408 -6.754 1.00 98.31 248 PHE A C 1
ATOM 1857 O O . PHE A 1 248 ? 3.963 -3.028 -7.763 1.00 98.31 248 PHE A O 1
ATOM 1864 N N . HIS A 1 249 ? 3.891 -4.368 -5.978 1.00 98.69 249 HIS A N 1
ATOM 1865 C CA . HIS A 1 249 ? 5.191 -4.989 -6.270 1.00 98.69 249 HIS A CA 1
ATOM 1866 C C . HIS A 1 249 ? 5.217 -5.678 -7.637 1.00 98.69 249 HIS A C 1
ATOM 1868 O O . HIS A 1 249 ? 6.212 -5.609 -8.356 1.00 98.69 249 HIS A O 1
ATOM 1874 N N . LYS A 1 250 ? 4.112 -6.314 -8.045 1.00 98.62 250 LYS A N 1
ATOM 1875 C CA . LYS A 1 250 ? 4.022 -6.919 -9.378 1.00 98.62 250 LYS A CA 1
ATOM 1876 C C . LYS A 1 250 ? 4.114 -5.866 -10.483 1.00 98.62 250 LYS A C 1
ATOM 1878 O O . LYS A 1 250 ? 4.801 -6.098 -11.476 1.00 98.62 250 LYS A O 1
ATOM 1883 N N . THR A 1 251 ? 3.423 -4.736 -10.338 1.00 98.06 251 THR A N 1
ATOM 1884 C CA . THR A 1 251 ? 3.506 -3.640 -11.313 1.00 98.06 251 THR A CA 1
ATOM 1885 C C . THR A 1 251 ? 4.879 -2.977 -11.311 1.00 98.06 251 THR A C 1
ATOM 1887 O O . THR A 1 251 ? 5.389 -2.661 -12.382 1.00 98.06 251 THR A O 1
ATOM 1890 N N . GLU A 1 252 ? 5.504 -2.851 -10.142 1.00 98.31 252 GLU A N 1
ATOM 1891 C CA . GLU A 1 252 ? 6.841 -2.277 -9.985 1.00 98.31 252 GLU A CA 1
ATOM 1892 C C . GLU A 1 252 ? 7.903 -3.108 -10.717 1.00 98.31 252 GLU A C 1
ATOM 1894 O O . GLU A 1 252 ? 8.695 -2.573 -11.487 1.00 98.31 252 GLU A O 1
ATOM 1899 N N . LEU A 1 253 ? 7.863 -4.439 -10.593 1.00 98.56 253 LEU A N 1
ATOM 1900 C CA . LEU A 1 253 ? 8.770 -5.323 -11.336 1.00 98.56 253 LEU A CA 1
ATOM 1901 C C . LEU A 1 253 ? 8.617 -5.179 -12.857 1.00 98.56 253 LEU A C 1
ATOM 1903 O O . LEU A 1 253 ? 9.608 -5.173 -13.591 1.00 98.56 253 LEU A O 1
ATOM 1907 N N . VAL A 1 254 ? 7.379 -5.041 -13.346 1.00 98.44 254 VAL A N 1
ATOM 1908 C CA . VAL A 1 254 ? 7.127 -4.802 -14.775 1.00 98.44 254 VAL A CA 1
ATOM 1909 C C . VAL A 1 254 ? 7.713 -3.457 -15.197 1.00 98.44 254 VAL A C 1
ATOM 1911 O O . VAL A 1 254 ? 8.382 -3.398 -16.230 1.00 98.44 254 VAL A O 1
ATOM 1914 N N . TYR A 1 255 ? 7.524 -2.410 -14.393 1.00 98.44 255 TYR A N 1
ATOM 1915 C CA . TYR A 1 255 ? 8.081 -1.084 -14.647 1.00 98.44 255 TYR A CA 1
ATOM 1916 C C . TYR A 1 255 ? 9.614 -1.102 -14.710 1.00 98.44 255 TYR A C 1
ATOM 1918 O O . TYR A 1 255 ? 10.178 -0.645 -15.704 1.00 98.44 255 TYR A O 1
ATOM 1926 N N . ILE A 1 256 ? 10.286 -1.710 -13.729 1.00 98.56 256 ILE A N 1
ATOM 1927 C CA . ILE A 1 256 ? 11.752 -1.838 -13.709 1.00 98.56 256 ILE A CA 1
ATOM 1928 C C . ILE A 1 256 ? 12.246 -2.597 -14.950 1.00 98.56 256 ILE A C 1
ATOM 1930 O O . ILE A 1 256 ? 13.187 -2.158 -15.613 1.00 98.56 256 ILE A O 1
ATOM 1934 N N . SER A 1 257 ? 11.577 -3.690 -15.335 1.00 98.38 257 SER A N 1
ATOM 1935 C CA . SER A 1 257 ? 11.947 -4.448 -16.540 1.00 98.38 257 SER A CA 1
ATOM 1936 C C . SER A 1 257 ? 11.768 -3.642 -17.834 1.00 98.38 257 SER A C 1
ATOM 1938 O O . SER A 1 257 ? 12.584 -3.742 -18.749 1.00 98.38 257 SER A O 1
ATOM 1940 N N . ALA A 1 258 ? 10.710 -2.828 -17.924 1.00 98.19 258 ALA A N 1
ATOM 1941 C CA . ALA A 1 258 ? 10.452 -1.970 -19.074 1.00 98.19 258 ALA A CA 1
ATOM 1942 C C . ALA A 1 258 ? 11.475 -0.831 -19.151 1.00 98.19 258 ALA A C 1
ATOM 1944 O O . ALA A 1 258 ? 11.977 -0.534 -20.234 1.00 98.19 258 ALA A O 1
ATOM 1945 N N . ARG A 1 259 ? 11.831 -0.249 -18.002 1.00 98.50 259 ARG A N 1
ATOM 1946 C CA . ARG A 1 259 ? 12.871 0.773 -17.888 1.00 98.50 259 ARG A CA 1
ATOM 1947 C C . ARG A 1 259 ? 14.234 0.242 -18.326 1.00 98.50 259 ARG A C 1
ATOM 1949 O O . ARG A 1 259 ? 14.870 0.872 -19.159 1.00 98.50 259 ARG A O 1
ATOM 1956 N N . SER A 1 260 ? 14.634 -0.938 -17.854 1.00 98.56 260 SER A N 1
ATOM 1957 C CA . SER A 1 260 ? 15.891 -1.577 -18.269 1.00 98.56 260 SER A CA 1
ATOM 1958 C C . SER A 1 260 ? 15.945 -1.821 -19.786 1.00 98.56 260 SER A C 1
ATOM 1960 O O . SER A 1 260 ? 16.949 -1.519 -20.428 1.00 98.56 260 SER A O 1
ATOM 1962 N N . LYS A 1 261 ? 14.843 -2.285 -20.395 1.00 98.50 261 LYS A N 1
ATOM 1963 C CA . LYS A 1 261 ? 14.752 -2.450 -21.858 1.00 98.50 261 LYS A CA 1
ATOM 1964 C C . LYS A 1 261 ? 14.855 -1.126 -22.609 1.00 98.50 261 LYS A C 1
ATOM 1966 O O . LYS A 1 261 ? 15.493 -1.076 -23.654 1.00 98.50 261 LYS A O 1
ATOM 1971 N N . TYR A 1 262 ? 14.216 -0.076 -22.099 1.00 98.56 262 TYR A N 1
ATOM 1972 C CA . TYR A 1 262 ? 14.316 1.260 -22.677 1.00 98.56 262 TYR A CA 1
ATOM 1973 C C . TYR A 1 262 ? 15.757 1.776 -22.614 1.00 98.56 262 TYR A C 1
ATOM 1975 O O . TYR A 1 262 ? 16.288 2.201 -23.633 1.00 98.56 262 TYR A O 1
ATOM 1983 N N . GLU A 1 263 ? 16.409 1.669 -21.455 1.00 98.69 263 GLU A N 1
ATOM 1984 C CA . GLU A 1 263 ? 17.804 2.078 -21.275 1.00 98.69 263 GLU A CA 1
ATOM 1985 C C . GLU A 1 263 ? 18.729 1.320 -22.247 1.00 98.69 263 GLU A C 1
ATOM 1987 O O . GLU A 1 263 ? 19.463 1.966 -22.994 1.00 98.69 263 GLU A O 1
ATOM 1992 N N . SER A 1 264 ? 18.595 -0.007 -22.368 1.00 98.56 264 SER A N 1
ATOM 1993 C CA . SER A 1 264 ? 19.333 -0.813 -23.360 1.00 98.56 264 SER A CA 1
ATOM 1994 C C . SER A 1 264 ? 19.073 -0.369 -24.806 1.00 98.56 264 SER A C 1
ATOM 1996 O O . SER A 1 264 ? 20.004 -0.208 -25.588 1.00 98.56 264 SER A O 1
ATOM 1998 N N . ALA A 1 265 ? 17.816 -0.121 -25.180 1.00 98.19 265 ALA A N 1
ATOM 1999 C CA . ALA A 1 265 ? 17.492 0.330 -26.533 1.00 98.19 265 ALA A CA 1
ATOM 2000 C C . ALA A 1 265 ? 18.091 1.715 -26.836 1.00 98.19 265 ALA A C 1
ATOM 2002 O O . ALA A 1 265 ? 18.520 1.977 -27.959 1.00 98.19 265 ALA A O 1
ATOM 2003 N N . THR A 1 266 ? 18.150 2.606 -25.840 1.00 98.50 266 THR A N 1
ATOM 2004 C CA . THR A 1 266 ? 18.782 3.921 -26.007 1.00 98.50 266 THR A CA 1
ATOM 2005 C C . THR A 1 266 ? 20.299 3.834 -26.145 1.00 98.50 266 THR A C 1
ATOM 2007 O O . THR A 1 266 ? 20.866 4.611 -26.911 1.00 98.50 266 THR A O 1
ATOM 2010 N N . THR A 1 267 ? 20.965 2.907 -25.447 1.00 98.56 267 THR A N 1
ATOM 2011 C CA . THR A 1 267 ? 22.408 2.690 -25.622 1.00 98.56 267 THR A CA 1
ATOM 2012 C C . THR A 1 267 ? 22.714 2.091 -26.987 1.00 98.56 267 THR A C 1
ATOM 2014 O O . THR A 1 267 ? 23.620 2.568 -27.661 1.00 98.56 267 THR A O 1
ATOM 2017 N N . ASP A 1 268 ? 21.918 1.123 -27.443 1.00 98.12 268 ASP A N 1
ATOM 2018 C CA . ASP A 1 268 ? 22.101 0.500 -28.758 1.00 98.12 268 ASP A CA 1
ATOM 2019 C C . ASP A 1 268 ? 21.921 1.510 -29.897 1.00 98.12 268 ASP A C 1
ATOM 2021 O O . ASP A 1 268 ? 22.701 1.524 -30.849 1.00 98.12 268 ASP A O 1
ATOM 2025 N N . LEU A 1 269 ? 20.926 2.397 -29.778 1.00 98.06 269 LEU A N 1
ATOM 2026 C CA . LEU A 1 269 ? 20.704 3.475 -30.739 1.00 98.06 269 LEU A CA 1
ATOM 2027 C C . LEU A 1 269 ? 21.902 4.428 -30.802 1.00 98.06 269 LEU A C 1
ATOM 2029 O O . LEU A 1 269 ? 22.383 4.710 -31.896 1.00 98.06 269 LEU A O 1
ATOM 2033 N N . LYS A 1 270 ? 22.424 4.868 -29.651 1.00 98.62 270 LYS A N 1
ATOM 2034 C CA . LYS A 1 270 ? 23.615 5.733 -29.599 1.00 98.62 270 LYS A CA 1
ATOM 2035 C C . LYS A 1 270 ? 24.838 5.052 -30.209 1.00 98.62 270 LYS A C 1
ATOM 2037 O O . LYS A 1 270 ? 25.520 5.655 -31.028 1.00 98.62 270 LYS A O 1
ATOM 2042 N N . ASN A 1 271 ? 25.065 3.779 -29.889 1.00 98.38 271 ASN A N 1
ATOM 2043 C CA . ASN A 1 271 ? 26.166 3.002 -30.461 1.00 98.38 271 ASN A CA 1
ATOM 2044 C C . ASN A 1 271 ? 26.050 2.902 -31.992 1.00 98.38 271 ASN A C 1
ATOM 2046 O O . ASN A 1 271 ? 27.043 3.034 -32.707 1.00 98.38 271 ASN A O 1
ATOM 2050 N N . ALA A 1 272 ? 24.836 2.697 -32.514 1.00 98.31 272 ALA A N 1
ATOM 2051 C CA . ALA A 1 272 ? 24.590 2.663 -33.954 1.00 98.31 272 ALA A CA 1
ATOM 2052 C C . ALA A 1 272 ? 24.815 4.034 -34.619 1.00 98.31 272 ALA A C 1
ATOM 2054 O O . ALA A 1 272 ? 25.377 4.099 -35.715 1.00 98.31 272 ALA A O 1
ATOM 2055 N N . GLU A 1 273 ? 24.412 5.126 -33.963 1.00 98.56 273 GLU A N 1
ATOM 2056 C CA . GLU A 1 273 ? 24.664 6.496 -34.423 1.00 98.56 273 GLU A CA 1
ATOM 2057 C C . GLU A 1 273 ? 26.164 6.818 -34.462 1.00 98.56 273 GLU A C 1
ATOM 2059 O O . GLU A 1 273 ? 26.655 7.328 -35.471 1.00 98.56 273 GLU A O 1
ATOM 2064 N N . GLU A 1 274 ? 26.909 6.456 -33.417 1.00 98.62 274 GLU A N 1
ATOM 2065 C CA . GLU A 1 274 ? 28.362 6.633 -33.348 1.00 98.62 274 GLU A CA 1
ATOM 2066 C C . GLU A 1 274 ? 29.087 5.811 -34.420 1.00 98.62 274 GLU A C 1
ATOM 2068 O O . GLU A 1 274 ? 29.952 6.341 -35.120 1.00 98.62 274 GLU A O 1
ATOM 2073 N N . ALA A 1 275 ? 28.707 4.546 -34.625 1.00 98.44 275 ALA A N 1
ATOM 2074 C CA . ALA A 1 275 ? 29.273 3.703 -35.680 1.00 98.44 275 ALA A CA 1
ATOM 2075 C C . ALA A 1 275 ? 29.008 4.285 -37.081 1.00 98.44 275 ALA A C 1
ATOM 2077 O O . ALA A 1 275 ? 29.891 4.318 -37.947 1.00 98.44 275 ALA A O 1
ATOM 2078 N N . LEU A 1 276 ? 27.802 4.806 -37.315 1.00 98.38 276 LEU A N 1
ATOM 2079 C CA . LEU A 1 276 ? 27.462 5.493 -38.557 1.00 98.38 276 LEU A CA 1
ATOM 2080 C C . LEU A 1 276 ? 28.304 6.766 -38.735 1.00 98.38 276 LEU A C 1
ATOM 2082 O O . LEU A 1 276 ? 28.809 7.034 -39.826 1.00 98.38 276 LEU A O 1
ATOM 2086 N N . GLU A 1 277 ? 28.512 7.548 -37.680 1.00 98.56 277 GLU A N 1
ATOM 2087 C CA . GLU A 1 277 ? 29.359 8.736 -37.747 1.00 98.56 277 GLU A CA 1
ATOM 2088 C C . GLU A 1 277 ? 30.830 8.382 -38.023 1.00 98.56 277 GLU A C 1
ATOM 2090 O O . GLU A 1 277 ? 31.476 9.017 -38.861 1.00 98.56 277 GLU A O 1
ATOM 2095 N N . GLN A 1 278 ? 31.350 7.325 -37.395 1.00 98.38 278 GLN A N 1
ATOM 2096 C CA . GLN A 1 278 ? 32.693 6.802 -37.650 1.00 98.38 278 GLN A CA 1
ATOM 2097 C C . GLN A 1 278 ? 32.864 6.359 -39.108 1.00 98.38 278 GLN A C 1
ATOM 2099 O O . GLN A 1 278 ? 33.850 6.731 -39.748 1.00 98.38 278 GLN A O 1
ATOM 2104 N N . THR A 1 279 ? 31.893 5.634 -39.674 1.00 98.50 279 THR A N 1
ATOM 2105 C CA . THR A 1 279 ? 31.947 5.224 -41.091 1.00 98.50 279 THR A CA 1
ATOM 2106 C C . THR A 1 279 ? 31.895 6.419 -42.043 1.00 98.50 279 THR A C 1
ATOM 2108 O O . THR A 1 279 ? 32.634 6.443 -43.029 1.00 98.50 279 THR A O 1
ATOM 2111 N N . ARG A 1 280 ? 31.106 7.460 -41.734 1.00 98.62 280 ARG A N 1
ATOM 2112 C CA . ARG A 1 280 ? 31.099 8.717 -42.504 1.00 98.62 280 ARG A CA 1
ATOM 2113 C C . ARG A 1 280 ? 32.450 9.428 -42.460 1.00 98.62 280 ARG A C 1
ATOM 2115 O O . ARG A 1 280 ? 32.953 9.811 -43.516 1.00 98.62 280 ARG A O 1
ATOM 2122 N N . ARG A 1 281 ? 33.048 9.574 -41.272 1.00 98.62 281 ARG A N 1
ATOM 2123 C CA . ARG A 1 281 ? 34.390 10.163 -41.112 1.00 98.62 281 ARG A CA 1
ATOM 2124 C C . ARG A 1 281 ? 35.434 9.362 -41.890 1.00 98.62 281 ARG A C 1
ATOM 2126 O O . ARG A 1 281 ? 36.233 9.943 -42.615 1.00 98.62 281 ARG A O 1
ATOM 2133 N N . HIS A 1 282 ? 35.390 8.031 -41.814 1.00 98.56 282 HIS A N 1
ATOM 2134 C CA . HIS A 1 282 ? 36.296 7.164 -42.567 1.00 98.56 282 HIS A CA 1
ATOM 2135 C C . HIS A 1 282 ? 36.155 7.341 -44.085 1.00 98.56 282 HIS A C 1
ATOM 2137 O O . HIS A 1 282 ? 37.157 7.524 -44.773 1.00 98.56 282 HIS A O 1
ATOM 2143 N N . ALA A 1 283 ? 34.927 7.371 -44.610 1.00 98.56 283 ALA A N 1
ATOM 2144 C CA . ALA A 1 283 ? 34.684 7.597 -46.035 1.00 98.56 283 ALA A CA 1
ATOM 2145 C C . ALA A 1 283 ? 35.199 8.968 -46.516 1.00 98.56 283 ALA A C 1
ATOM 2147 O O . ALA A 1 283 ? 35.751 9.071 -47.615 1.00 98.56 283 ALA A O 1
ATOM 2148 N N . GLN A 1 284 ? 35.058 10.013 -45.693 1.00 98.62 284 GLN A N 1
ATOM 2149 C CA . GLN A 1 284 ? 35.625 11.336 -45.971 1.00 98.62 284 GLN A CA 1
ATOM 2150 C C . GLN A 1 284 ? 37.156 11.280 -46.038 1.00 98.62 284 GLN A C 1
ATOM 2152 O O . GLN A 1 284 ? 37.716 11.655 -47.065 1.00 98.62 284 GLN A O 1
ATOM 2157 N N . MET A 1 285 ? 37.811 10.706 -45.020 1.00 98.38 285 MET A N 1
ATOM 2158 C CA . MET A 1 285 ? 39.272 10.541 -45.000 1.00 98.38 285 MET A CA 1
ATOM 2159 C C . MET A 1 285 ? 39.786 9.770 -46.223 1.00 98.38 285 MET A C 1
ATOM 2161 O O . MET A 1 285 ? 40.760 10.178 -46.847 1.00 98.38 285 MET A O 1
ATOM 2165 N N . VAL A 1 286 ? 39.120 8.677 -46.614 1.00 98.50 286 VAL A N 1
ATOM 2166 C CA . VAL A 1 286 ? 39.490 7.901 -47.811 1.00 98.50 286 VAL A CA 1
ATOM 2167 C C . VAL A 1 286 ? 39.350 8.733 -49.083 1.00 98.50 286 VAL A C 1
ATOM 2169 O O . VAL A 1 286 ? 40.225 8.687 -49.946 1.00 98.50 286 VAL A O 1
ATOM 2172 N N . THR A 1 287 ? 38.286 9.527 -49.196 1.00 98.50 287 THR A N 1
ATOM 2173 C CA . THR A 1 287 ? 38.094 10.418 -50.348 1.00 98.50 287 THR A CA 1
ATOM 2174 C C . THR A 1 287 ? 39.198 11.475 -50.420 1.00 98.50 287 THR A C 1
ATOM 2176 O O . THR A 1 287 ? 39.697 11.763 -51.508 1.00 98.50 287 THR A O 1
ATOM 2179 N N . ASP A 1 288 ? 39.612 12.023 -49.279 1.00 98.31 288 ASP A N 1
ATOM 2180 C CA . ASP A 1 288 ? 40.699 13.000 -49.208 1.00 98.31 288 ASP A CA 1
ATOM 2181 C C . ASP A 1 288 ? 42.048 12.379 -49.592 1.00 98.31 288 ASP A C 1
ATOM 2183 O O . ASP A 1 288 ? 42.752 12.945 -50.429 1.00 98.31 288 ASP A O 1
ATOM 2187 N N . MET A 1 289 ? 42.351 11.165 -49.117 1.00 97.69 289 MET A N 1
ATOM 2188 C CA . MET A 1 289 ? 43.544 10.419 -49.543 1.00 97.69 289 MET A CA 1
ATOM 2189 C C . MET A 1 289 ? 43.557 10.154 -51.055 1.00 97.69 289 MET A C 1
ATOM 2191 O O . MET A 1 289 ? 44.595 10.289 -51.704 1.00 97.69 289 MET A O 1
ATOM 2195 N N . VAL A 1 290 ? 42.412 9.789 -51.647 1.00 98.38 290 VAL A N 1
ATOM 2196 C CA . VAL A 1 290 ? 42.305 9.578 -53.102 1.00 98.38 290 VAL A CA 1
ATOM 2197 C C . VAL A 1 290 ? 42.582 10.876 -53.860 1.00 98.38 290 VAL A C 1
ATOM 2199 O O . VAL A 1 290 ? 43.332 10.857 -54.835 1.00 98.38 290 VAL A O 1
ATOM 2202 N N . ARG A 1 291 ? 42.023 12.008 -53.413 1.00 98.44 291 ARG A N 1
ATOM 2203 C CA . ARG A 1 291 ? 42.276 13.323 -54.028 1.00 98.44 291 ARG A CA 1
ATOM 2204 C C . ARG A 1 291 ? 43.749 13.712 -53.953 1.00 98.44 291 ARG A C 1
ATOM 2206 O O . ARG A 1 291 ? 44.304 14.161 -54.954 1.00 98.44 291 ARG A O 1
ATOM 2213 N N . GLU A 1 292 ? 44.381 13.518 -52.799 1.00 98.44 292 GLU A N 1
ATOM 2214 C CA . GLU A 1 292 ? 45.806 13.793 -52.606 1.00 98.44 292 GLU A CA 1
ATOM 2215 C C . GLU A 1 292 ? 46.668 12.941 -53.547 1.00 98.44 292 GLU A C 1
ATOM 2217 O O . GLU A 1 292 ? 47.516 13.471 -54.264 1.00 98.44 292 GLU A O 1
ATOM 2222 N N . LYS A 1 293 ? 46.383 11.637 -53.648 1.00 98.50 293 LYS A N 1
ATOM 2223 C CA . LYS A 1 293 ? 47.095 10.735 -54.565 1.00 98.50 293 LYS A CA 1
ATOM 2224 C C . LYS A 1 293 ? 46.864 11.074 -56.036 1.00 98.50 293 LYS A C 1
ATOM 2226 O O . LYS A 1 293 ? 47.791 10.966 -56.836 1.00 98.50 293 LYS A O 1
ATOM 2231 N N . MET A 1 294 ? 45.662 11.510 -56.417 1.00 98.00 294 MET A N 1
ATOM 2232 C CA . MET A 1 294 ? 45.405 12.000 -57.776 1.00 98.00 294 MET A CA 1
ATOM 2233 C C . MET A 1 294 ? 46.248 13.237 -58.096 1.00 98.00 294 MET A C 1
ATOM 2235 O O . MET A 1 294 ? 46.850 13.292 -59.168 1.00 98.00 294 MET A O 1
ATOM 2239 N N . ARG A 1 295 ? 46.342 14.185 -57.156 1.00 98.44 295 ARG A N 1
ATOM 2240 C CA . ARG A 1 295 ? 47.185 15.376 -57.297 1.00 98.44 295 ARG A CA 1
ATOM 2241 C C . ARG A 1 295 ? 48.662 15.006 -57.448 1.00 98.44 295 ARG A C 1
ATOM 2243 O O . ARG A 1 295 ? 49.306 15.491 -58.372 1.00 98.44 295 ARG A O 1
ATOM 2250 N N . GLU A 1 296 ? 49.172 14.096 -56.620 1.00 98.31 296 GLU A N 1
ATOM 2251 C CA . GLU A 1 296 ? 50.552 13.594 -56.716 1.00 98.31 296 GLU A CA 1
ATOM 2252 C C . GLU A 1 296 ? 50.831 12.961 -58.095 1.00 98.31 296 GLU A C 1
ATOM 2254 O O . GLU A 1 296 ? 51.844 13.243 -58.736 1.00 98.31 296 GLU A O 1
ATOM 2259 N N . VAL A 1 297 ? 49.902 12.153 -58.618 1.00 98.31 297 VAL A N 1
ATOM 2260 C CA . VAL A 1 297 ? 50.028 11.550 -59.958 1.00 98.31 297 VAL A CA 1
ATOM 2261 C C . VAL A 1 297 ? 50.025 12.608 -61.066 1.00 98.31 297 VAL A C 1
ATOM 2263 O O . VAL A 1 297 ? 50.756 12.470 -62.052 1.00 98.31 297 VAL A O 1
ATOM 2266 N N . GLU A 1 298 ? 49.203 13.650 -60.950 1.00 98.31 298 GLU A N 1
ATOM 2267 C CA . GLU A 1 298 ? 49.186 14.766 -61.900 1.00 98.31 298 GLU A CA 1
ATOM 2268 C C . GLU A 1 298 ? 50.493 15.565 -61.872 1.00 98.31 298 GLU A C 1
ATOM 2270 O O . GLU A 1 298 ? 51.032 15.870 -62.940 1.00 98.31 298 GLU A O 1
ATOM 2275 N N . GLU A 1 299 ? 51.043 15.820 -60.684 1.00 98.31 299 GLU A N 1
ATOM 2276 C CA . GLU A 1 299 ? 52.350 16.457 -60.493 1.00 98.31 299 GLU A CA 1
ATOM 2277 C C . GLU A 1 299 ? 53.467 15.625 -61.149 1.00 98.31 299 GLU A C 1
ATOM 2279 O O . GLU A 1 299 ? 54.218 16.148 -61.978 1.00 98.31 299 GLU A O 1
ATOM 2284 N N . LEU A 1 300 ? 53.504 14.306 -60.917 1.00 98.00 300 LEU A N 1
ATOM 2285 C CA . LEU A 1 300 ? 54.463 13.392 -61.556 1.00 98.00 300 LEU A CA 1
ATOM 2286 C C . LEU A 1 300 ? 54.320 13.344 -63.085 1.00 98.00 300 LEU A C 1
ATOM 2288 O O . LEU A 1 300 ? 55.315 13.310 -63.811 1.00 98.00 300 LEU A O 1
ATOM 2292 N N . ARG A 1 301 ? 53.088 13.361 -63.611 1.00 97.94 301 ARG A N 1
ATOM 2293 C CA . ARG A 1 301 ? 52.844 13.463 -65.063 1.00 97.94 301 ARG A CA 1
ATOM 2294 C C . ARG A 1 301 ? 53.340 14.795 -65.618 1.00 97.94 301 ARG A C 1
ATOM 2296 O O . ARG A 1 301 ? 53.844 14.821 -66.741 1.00 97.94 301 ARG A O 1
ATOM 2303 N N . GLY A 1 302 ? 53.181 15.879 -64.860 1.00 97.75 302 GLY A N 1
ATOM 2304 C CA . GLY A 1 302 ? 53.727 17.196 -65.172 1.00 97.75 302 GLY A CA 1
ATOM 2305 C C . GLY A 1 302 ? 55.248 17.157 -65.289 1.00 97.75 302 GLY A C 1
ATOM 2306 O O . GLY A 1 302 ? 55.774 17.480 -66.354 1.00 97.75 302 GLY A O 1
ATOM 2307 N N . MET A 1 303 ? 55.931 16.669 -64.250 1.00 97.06 303 MET A N 1
ATOM 2308 C CA . MET A 1 303 ? 57.392 16.513 -64.219 1.00 97.06 303 MET A CA 1
ATOM 2309 C C . MET A 1 303 ? 57.894 15.644 -65.372 1.00 97.06 303 MET A C 1
ATOM 2311 O O . MET A 1 303 ? 58.724 16.085 -66.159 1.00 97.06 303 MET A O 1
ATOM 2315 N N . LYS A 1 304 ? 57.297 14.463 -65.579 1.00 98.19 304 LYS A N 1
ATOM 2316 C CA . LYS A 1 304 ? 57.683 13.566 -66.678 1.00 98.19 304 LYS A CA 1
ATOM 2317 C C . LYS A 1 304 ? 57.595 14.239 -68.052 1.00 98.19 304 LYS A C 1
ATOM 2319 O O . LYS A 1 304 ? 58.449 14.007 -68.902 1.00 98.19 304 LYS A O 1
ATOM 2324 N N . ARG A 1 305 ? 56.560 15.053 -68.308 1.00 97.81 305 ARG A N 1
ATOM 2325 C CA . ARG A 1 305 ? 56.425 15.789 -69.582 1.00 97.81 305 ARG A CA 1
ATOM 2326 C C . ARG A 1 305 ? 57.533 16.826 -69.765 1.00 97.81 305 ARG A C 1
ATOM 2328 O O . ARG A 1 305 ? 57.940 17.048 -70.904 1.00 97.81 305 ARG A O 1
ATOM 2335 N N . VAL A 1 306 ? 57.970 17.475 -68.685 1.00 97.81 306 VAL A N 1
ATOM 2336 C CA . VAL A 1 306 ? 59.109 18.405 -68.701 1.00 97.81 306 VAL A CA 1
ATOM 2337 C C . VAL A 1 306 ? 60.390 17.628 -69.004 1.00 97.81 306 VAL A C 1
ATOM 2339 O O . VAL A 1 306 ? 61.034 17.918 -70.010 1.00 97.81 306 VAL A O 1
ATOM 2342 N N . ASP A 1 307 ? 60.665 16.558 -68.260 1.00 97.75 307 ASP A N 1
ATOM 2343 C CA . ASP A 1 307 ? 61.853 15.716 -68.443 1.00 97.75 307 ASP A CA 1
ATOM 2344 C C . ASP A 1 307 ? 61.943 15.116 -69.856 1.00 97.75 307 ASP A C 1
ATOM 2346 O O . ASP A 1 307 ? 63.010 15.098 -70.472 1.00 97.75 307 ASP A O 1
ATOM 2350 N N . ASP A 1 308 ? 60.827 14.620 -70.407 1.00 96.94 308 ASP A N 1
ATOM 2351 C CA . ASP A 1 308 ? 60.784 14.054 -71.760 1.00 96.94 308 ASP A CA 1
ATOM 2352 C C . ASP A 1 308 ? 61.102 15.135 -72.819 1.00 96.94 308 ASP A C 1
ATOM 2354 O O . ASP A 1 308 ? 61.807 14.854 -73.793 1.00 96.94 308 ASP A O 1
ATOM 2358 N N . ARG A 1 309 ? 60.651 16.387 -72.626 1.00 95.00 309 ARG A N 1
ATOM 2359 C CA . ARG A 1 309 ? 61.002 17.524 -73.502 1.00 95.00 309 ARG A CA 1
ATOM 2360 C C . ARG A 1 309 ? 62.477 17.886 -73.394 1.00 95.00 309 ARG A C 1
ATOM 2362 O O . ARG A 1 309 ? 63.134 18.015 -74.424 1.00 95.00 309 ARG A O 1
ATOM 2369 N N . GLU A 1 310 ? 63.003 18.001 -72.181 1.00 95.25 310 GLU A N 1
ATOM 2370 C CA . GLU A 1 310 ? 64.422 18.278 -71.941 1.00 95.25 310 GLU A CA 1
ATOM 2371 C C . GLU A 1 310 ? 65.314 17.192 -72.548 1.00 95.25 310 GLU A C 1
ATOM 2373 O O . GLU A 1 310 ? 66.302 17.486 -73.225 1.00 95.25 310 GLU A O 1
ATOM 2378 N N . ARG A 1 311 ? 64.924 15.920 -72.398 1.00 95.94 311 ARG A N 1
ATOM 2379 C CA . ARG A 1 311 ? 65.624 14.791 -73.014 1.00 95.94 311 ARG A CA 1
ATOM 2380 C C . ARG A 1 311 ? 65.609 14.886 -74.537 1.00 95.94 311 ARG A C 1
ATOM 2382 O O . ARG A 1 311 ? 66.646 14.648 -75.149 1.00 95.94 311 ARG A O 1
ATOM 2389 N N . MET A 1 312 ? 64.480 15.231 -75.159 1.00 91.38 312 MET A N 1
ATOM 2390 C CA . MET A 1 312 ? 64.415 15.420 -76.615 1.00 91.38 312 MET A CA 1
ATOM 2391 C C . MET A 1 312 ? 65.333 16.550 -77.092 1.00 91.38 312 MET A C 1
ATOM 2393 O O . MET A 1 312 ? 66.058 16.352 -78.069 1.00 91.38 312 MET A O 1
ATOM 2397 N N . VAL A 1 313 ? 65.344 17.692 -76.393 1.00 90.31 313 VAL A N 1
ATOM 2398 C CA . VAL A 1 313 ? 66.246 18.819 -76.691 1.00 90.31 3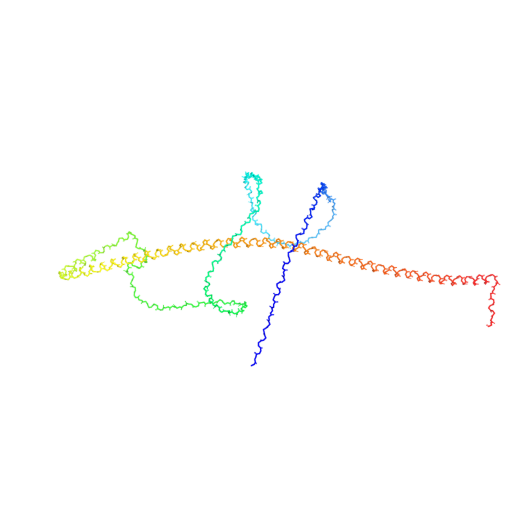13 VAL A CA 1
ATOM 2399 C C . VAL A 1 313 ? 67.699 18.351 -76.616 1.00 90.31 313 VAL A C 1
ATOM 2401 O O . VAL A 1 313 ? 68.425 18.432 -77.606 1.00 90.31 313 VAL A O 1
ATOM 2404 N N . LYS A 1 314 ? 68.093 17.716 -75.513 1.00 92.81 314 LYS A N 1
ATOM 2405 C CA . LYS A 1 314 ? 69.463 17.228 -75.312 1.00 92.81 314 LYS A CA 1
ATOM 2406 C C . LYS A 1 314 ? 69.884 16.155 -76.324 1.00 92.81 314 LYS A C 1
ATOM 2408 O O . LYS A 1 314 ? 71.008 16.158 -76.817 1.00 92.81 314 LYS A O 1
ATOM 2413 N N . VAL A 1 315 ? 68.986 15.233 -76.679 1.00 91.25 315 VAL A N 1
ATOM 2414 C CA . VAL A 1 315 ? 69.245 14.224 -77.723 1.00 91.25 315 VAL A CA 1
ATOM 2415 C C . VAL A 1 315 ? 69.406 14.880 -79.099 1.00 91.25 315 VAL A C 1
ATOM 2417 O O . VAL A 1 315 ? 70.224 14.415 -79.896 1.00 91.25 315 VAL A O 1
ATOM 2420 N N . SER A 1 316 ? 68.660 15.951 -79.393 1.00 84.69 316 SER A N 1
ATOM 2421 C CA . SER A 1 316 ? 68.808 16.700 -80.648 1.00 84.69 316 SER A CA 1
ATOM 2422 C C . SER A 1 316 ? 70.151 17.437 -80.739 1.00 84.69 316 SER A C 1
ATOM 2424 O O . SER A 1 316 ? 70.812 17.350 -81.777 1.00 84.69 316 SER A O 1
ATOM 2426 N N . GLU A 1 317 ? 70.614 18.032 -79.633 1.00 85.44 317 GLU A N 1
ATOM 2427 C CA . GLU A 1 317 ? 71.933 18.673 -79.512 1.00 85.44 317 GLU A CA 1
ATOM 2428 C C . GLU A 1 317 ? 73.075 17.674 -79.751 1.00 85.44 317 GLU A C 1
ATOM 2430 O O . GLU A 1 317 ? 73.943 17.909 -80.590 1.00 85.44 317 GLU A O 1
ATOM 2435 N N . LEU A 1 318 ? 73.042 16.511 -79.085 1.00 86.88 318 LEU A N 1
ATOM 2436 C CA . LEU A 1 318 ? 74.074 15.473 -79.228 1.00 86.88 318 LEU A CA 1
ATOM 2437 C C . LEU A 1 318 ? 74.135 14.867 -80.638 1.00 86.88 318 LEU A C 1
ATOM 2439 O O . LEU A 1 318 ? 75.187 14.398 -81.066 1.00 86.88 318 LEU A O 1
ATOM 2443 N N . ARG A 1 319 ? 73.020 14.869 -81.376 1.00 84.12 319 ARG A N 1
ATOM 2444 C CA . ARG A 1 319 ? 72.959 14.389 -82.767 1.00 84.12 319 ARG A CA 1
ATOM 2445 C C . ARG A 1 319 ? 73.445 15.420 -83.795 1.00 84.12 319 ARG A C 1
ATOM 2447 O O . ARG A 1 319 ? 73.343 15.152 -84.990 1.00 84.12 319 ARG A O 1
ATOM 2454 N N . GLY A 1 320 ? 73.941 16.585 -83.366 1.00 66.19 320 GLY A N 1
ATOM 2455 C CA . GLY A 1 320 ? 74.480 17.626 -84.250 1.00 66.19 320 GLY A CA 1
ATOM 2456 C C . GLY A 1 320 ? 73.424 18.363 -85.082 1.00 66.19 320 GLY A C 1
ATOM 2457 O O . GLY A 1 320 ? 73.768 19.158 -85.952 1.00 66.19 320 GLY A O 1
ATOM 2458 N N . LYS A 1 321 ? 72.133 18.123 -84.819 1.00 61.25 321 LYS A N 1
ATOM 2459 C CA . LYS A 1 321 ? 71.011 18.882 -85.382 1.00 61.25 321 LYS A CA 1
ATOM 2460 C C . LYS A 1 321 ? 70.589 19.910 -84.345 1.00 61.25 321 LYS A C 1
ATOM 2462 O O . LYS A 1 321 ? 69.555 19.749 -83.707 1.00 61.25 321 LYS A O 1
ATOM 2467 N N . VAL A 1 322 ? 71.417 20.932 -84.146 1.00 54.28 322 VAL A N 1
ATOM 2468 C CA . VAL A 1 322 ? 71.037 22.084 -83.323 1.00 54.28 322 VAL A CA 1
ATOM 2469 C C . VAL A 1 322 ? 69.868 22.766 -84.038 1.00 54.28 322 VAL A C 1
ATOM 2471 O O . VAL A 1 322 ? 70.061 23.221 -85.169 1.00 54.28 322 VAL A O 1
ATOM 2474 N N . PRO A 1 323 ? 68.654 22.830 -83.460 1.00 56.28 323 PRO A N 1
ATOM 2475 C CA . PRO A 1 323 ? 67.640 23.730 -83.977 1.00 56.28 323 PRO A CA 1
ATOM 2476 C C . PRO A 1 323 ? 68.162 25.146 -83.734 1.00 56.28 323 PRO A C 1
ATOM 2478 O O . PRO A 1 323 ? 68.060 25.683 -82.635 1.00 56.28 323 PRO A O 1
ATOM 2481 N N . THR A 1 324 ? 68.802 25.738 -84.740 1.00 52.72 324 THR A N 1
ATOM 2482 C CA . THR A 1 324 ? 69.125 27.160 -84.722 1.00 52.72 324 THR A CA 1
ATOM 2483 C C . THR A 1 324 ? 67.802 27.895 -84.626 1.00 52.72 324 THR A C 1
ATOM 2485 O O . THR A 1 324 ? 67.028 27.907 -85.583 1.00 52.72 324 THR A O 1
ATOM 2488 N N . VAL A 1 325 ? 67.519 28.441 -83.446 1.00 57.38 325 VAL A N 1
ATOM 2489 C CA . VAL A 1 325 ? 66.404 29.351 -83.216 1.00 57.38 325 VAL A CA 1
ATOM 2490 C C . VAL A 1 325 ? 66.655 30.539 -84.140 1.00 57.38 325 VAL A C 1
ATOM 2492 O O . VAL A 1 325 ? 67.504 31.381 -83.860 1.00 57.38 325 VAL A O 1
ATOM 2495 N N . SER A 1 326 ? 66.015 30.549 -85.308 1.00 49.50 326 SER A N 1
ATOM 2496 C CA . SER A 1 326 ? 66.051 31.692 -86.208 1.00 49.50 326 SER A CA 1
ATOM 2497 C C . SER A 1 326 ? 65.323 32.823 -85.496 1.00 49.50 326 SER A C 1
ATOM 2499 O O . SER A 1 326 ? 64.100 32.796 -85.381 1.00 49.50 326 SER A O 1
ATOM 2501 N N . SER A 1 327 ? 66.086 33.766 -84.951 1.00 49.38 327 SER A N 1
ATOM 2502 C CA . SER A 1 327 ? 65.568 35.007 -84.397 1.00 49.38 327 SER A CA 1
ATOM 2503 C C . SER A 1 327 ? 64.857 35.788 -85.504 1.00 49.38 327 SER A C 1
ATOM 2505 O O . SER A 1 327 ? 65.510 36.325 -86.402 1.00 49.38 327 SER A O 1
ATOM 2507 N N . THR A 1 328 ? 63.535 35.835 -85.428 1.00 43.59 328 THR A N 1
ATOM 2508 C CA . THR A 1 328 ? 62.677 36.822 -86.093 1.00 43.59 328 THR A CA 1
ATOM 2509 C C . THR A 1 328 ? 61.782 37.438 -85.045 1.00 43.59 328 THR A C 1
ATOM 2511 O O . THR A 1 328 ? 61.211 36.637 -84.269 1.00 43.59 328 THR A O 1
#

Radius of gyration: 56.88 Å; chains: 1; bounding box: 119×83×171 Å

pLDDT: mean 72.98, std 22.73, range [39.22, 98.69]